Protein AF-A0A3Q4GFG4-F1 (afdb_monomer_lite)

pLDDT: mean 86.08, std 16.19, range [32.5, 98.44]

Structure (mmCIF, N/CA/C/O backbone):
data_AF-A0A3Q4GFG4-F1
#
_entry.id   AF-A0A3Q4GFG4-F1
#
loop_
_atom_site.group_PDB
_atom_site.id
_atom_site.type_symbol
_atom_site.label_atom_id
_atom_site.label_alt_id
_atom_site.label_comp_id
_atom_site.label_asym_id
_atom_site.label_entity_id
_atom_site.label_seq_id
_atom_site.pdbx_PDB_ins_code
_atom_site.Cartn_x
_atom_site.Cartn_y
_atom_site.Cartn_z
_atom_site.occupancy
_atom_site.B_iso_or_equiv
_atom_site.auth_seq_id
_atom_site.auth_comp_id
_atom_site.auth_asym_id
_atom_site.auth_atom_id
_atom_site.pdbx_PDB_model_num
ATOM 1 N N . MET A 1 1 ? -51.249 -12.706 41.006 1.00 32.50 1 MET A N 1
ATOM 2 C CA . MET A 1 1 ? -50.385 -11.524 40.833 1.00 32.50 1 MET A CA 1
ATOM 3 C C . MET A 1 1 ? -49.059 -12.035 40.327 1.00 32.50 1 MET A C 1
ATOM 5 O O . MET A 1 1 ? -48.314 -12.648 41.076 1.00 32.50 1 MET A O 1
ATOM 9 N N . THR A 1 2 ? -48.867 -11.923 39.021 1.00 35.94 2 THR A N 1
ATOM 10 C CA . THR A 1 2 ? -47.599 -12.144 38.329 1.00 35.94 2 THR A CA 1
ATOM 11 C C . THR A 1 2 ? -46.557 -11.237 38.981 1.00 35.94 2 THR A C 1
ATOM 13 O O . THR A 1 2 ? -46.805 -10.043 39.141 1.00 35.94 2 THR A O 1
ATOM 16 N N . ALA A 1 3 ? -45.455 -11.813 39.455 1.00 32.62 3 ALA A N 1
ATOM 17 C CA . ALA A 1 3 ? -44.373 -11.054 40.061 1.00 32.62 3 ALA A CA 1
ATOM 18 C C . ALA A 1 3 ? -43.789 -10.105 39.005 1.00 32.62 3 ALA A C 1
ATOM 20 O O . ALA A 1 3 ? -43.284 -10.555 37.979 1.00 32.62 3 ALA A O 1
ATOM 21 N N . ASN A 1 4 ? -43.909 -8.796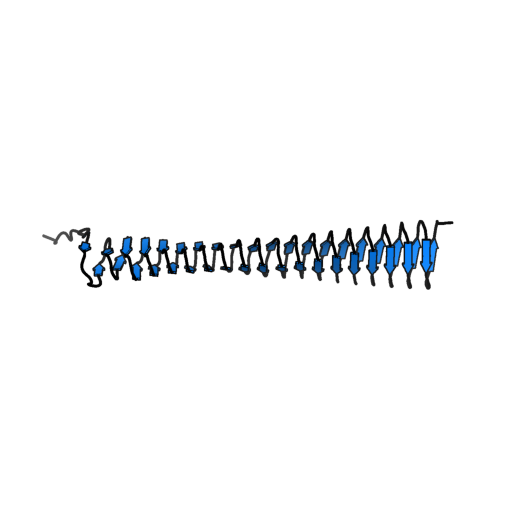 39.239 1.00 33.75 4 ASN A N 1
ATOM 22 C CA . ASN A 1 4 ? -43.194 -7.782 38.475 1.00 33.75 4 ASN A CA 1
ATOM 23 C C . ASN A 1 4 ? -41.702 -7.951 38.767 1.00 33.75 4 ASN A C 1
ATOM 25 O O . ASN A 1 4 ? -41.251 -7.679 39.880 1.00 33.75 4 ASN A O 1
ATOM 29 N N . LEU A 1 5 ? -40.958 -8.429 37.776 1.00 34.00 5 LEU A N 1
ATOM 30 C CA . LEU A 1 5 ? -39.505 -8.486 37.801 1.00 34.00 5 LEU A CA 1
ATOM 31 C C . LEU A 1 5 ? -38.986 -7.054 37.588 1.00 34.00 5 LEU A C 1
ATOM 33 O O . LEU A 1 5 ? -38.864 -6.590 36.458 1.00 34.00 5 LEU A O 1
ATOM 37 N N . TYR A 1 6 ? -38.766 -6.314 38.676 1.00 33.16 6 TYR A N 1
ATOM 38 C CA . TYR A 1 6 ? -38.090 -5.018 38.619 1.00 33.16 6 TYR A CA 1
ATOM 39 C C . TYR A 1 6 ? -36.603 -5.267 38.340 1.00 33.16 6 TYR A C 1
ATOM 41 O O . TYR A 1 6 ? -35.857 -5.682 39.227 1.00 33.16 6 TYR A O 1
ATOM 49 N N . PHE A 1 7 ? -36.181 -5.036 37.095 1.00 37.81 7 PHE A N 1
ATOM 50 C CA . PHE A 1 7 ? -34.769 -4.922 36.729 1.00 37.81 7 PHE A CA 1
ATOM 51 C C . PHE A 1 7 ? -34.170 -3.780 37.561 1.00 37.81 7 PHE A C 1
ATOM 53 O O . PHE A 1 7 ? -34.529 -2.615 37.388 1.00 37.81 7 PHE A O 1
ATOM 60 N N . THR A 1 8 ? -33.344 -4.122 38.546 1.00 39.38 8 THR A N 1
ATOM 61 C CA . THR A 1 8 ? -32.718 -3.142 39.437 1.00 39.38 8 THR A CA 1
ATOM 62 C C . THR A 1 8 ? -31.348 -2.820 38.848 1.00 39.38 8 THR A C 1
ATOM 64 O O . THR A 1 8 ? -30.499 -3.702 38.799 1.00 39.38 8 THR A O 1
ATOM 67 N N . MET A 1 9 ? -31.144 -1.586 38.374 1.00 44.16 9 MET A N 1
ATOM 68 C CA . MET A 1 9 ? -29.815 -1.037 38.064 1.00 44.16 9 MET A CA 1
ATOM 69 C C . MET A 1 9 ? -29.021 -0.968 39.376 1.00 44.16 9 MET A C 1
ATOM 71 O O . MET A 1 9 ? -29.249 -0.071 40.189 1.00 44.16 9 MET A O 1
ATOM 75 N N . LEU A 1 10 ? -28.156 -1.947 39.635 1.00 46.72 10 LEU A N 1
ATOM 76 C CA . LEU A 1 10 ? -27.347 -2.004 40.848 1.00 46.72 10 LEU A CA 1
ATOM 77 C C . LEU A 1 10 ? -25.965 -1.411 40.549 1.00 46.72 10 LEU A C 1
ATOM 79 O O . LEU A 1 10 ? -25.083 -2.108 40.064 1.00 46.72 10 LEU A O 1
ATOM 83 N N . LYS A 1 11 ? -25.792 -0.115 40.838 1.00 50.97 11 LYS A N 1
ATOM 84 C CA . LYS A 1 11 ? -24.477 0.543 40.872 1.00 50.97 11 LYS A CA 1
ATOM 85 C C . LYS A 1 11 ? -23.693 0.001 42.062 1.00 50.97 11 LYS A C 1
ATOM 87 O O . LYS A 1 11 ? -24.045 0.301 43.205 1.00 50.97 11 LYS A O 1
ATOM 92 N N . ILE A 1 12 ? -22.666 -0.808 41.811 1.00 51.78 12 ILE A N 1
ATOM 93 C CA . ILE A 1 12 ? -21.787 -1.339 42.858 1.00 51.78 12 ILE A CA 1
ATOM 94 C C . ILE A 1 12 ? -20.457 -0.600 42.780 1.00 51.78 12 ILE A C 1
ATOM 96 O O . ILE A 1 12 ? -19.694 -0.773 41.841 1.00 51.78 12 ILE A O 1
ATOM 100 N N . THR A 1 13 ? -20.200 0.240 43.782 1.00 50.12 13 THR A N 1
ATOM 101 C CA . THR A 1 13 ? -18.923 0.931 43.995 1.00 50.12 13 THR A CA 1
ATOM 102 C C . THR A 1 13 ? -18.233 0.301 45.201 1.00 50.12 13 THR A C 1
ATOM 104 O O . THR A 1 13 ? -18.837 0.278 46.280 1.00 50.12 13 THR A O 1
ATOM 107 N N . CYS A 1 14 ? -16.992 -0.176 45.086 1.00 46.25 14 CYS A N 1
ATOM 108 C CA . CYS A 1 14 ? -16.244 -0.647 46.258 1.00 46.25 14 CYS A CA 1
ATOM 109 C C . CYS A 1 14 ? -14.784 -0.178 46.277 1.00 46.25 14 CYS A C 1
ATOM 111 O O . CYS A 1 14 ? -14.155 -0.016 45.239 1.00 46.25 14 CYS A O 1
ATOM 113 N N . GLY A 1 15 ? -14.264 0.027 47.492 1.00 41.34 15 GLY A N 1
ATOM 114 C CA . GLY A 1 15 ? -12.870 0.369 47.790 1.00 41.34 15 GLY A CA 1
ATOM 115 C C . GLY A 1 15 ? -12.140 -0.740 48.559 1.00 41.34 15 GLY A C 1
ATOM 116 O O . GLY A 1 15 ? -11.484 -0.433 49.553 1.00 41.34 15 GLY A O 1
ATOM 117 N N . HIS A 1 16 ? -12.316 -2.013 48.175 1.00 43.34 16 HIS A N 1
ATOM 118 C CA . HIS A 1 16 ? -11.633 -3.199 48.732 1.00 43.3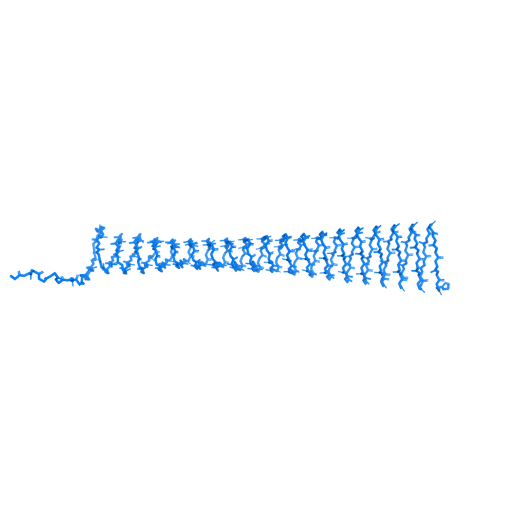4 16 HIS A CA 1
ATOM 119 C C . HIS A 1 16 ? -11.394 -4.272 47.636 1.00 43.34 16 HIS A C 1
ATOM 121 O O . HIS A 1 16 ? -12.119 -4.267 46.646 1.00 43.34 16 HIS A O 1
ATOM 127 N N . PRO A 1 17 ? -10.397 -5.173 47.793 1.00 46.75 17 PRO A N 1
ATOM 128 C CA . PRO A 1 17 ? -9.794 -5.968 46.711 1.00 46.75 17 PRO A CA 1
ATOM 129 C C . PRO A 1 17 ? -10.525 -7.294 46.408 1.00 46.75 17 PRO A C 1
ATOM 131 O O . PRO A 1 17 ? -9.915 -8.358 46.458 1.00 46.75 17 PRO A O 1
ATOM 134 N N . GLU A 1 18 ? -11.825 -7.260 46.126 1.00 49.19 18 GLU A N 1
ATOM 135 C CA . GLU A 1 18 ? -12.596 -8.460 45.754 1.00 49.19 18 GLU A CA 1
ATOM 136 C C . GLU A 1 18 ? -13.105 -8.306 44.314 1.00 49.19 18 GLU A C 1
ATOM 138 O O . GLU A 1 18 ? -13.690 -7.276 43.977 1.00 49.19 18 GLU A O 1
ATOM 143 N N . SER A 1 19 ? -12.882 -9.316 43.468 1.00 54.59 19 SER A N 1
ATOM 144 C CA . SER A 1 19 ? -13.342 -9.332 42.076 1.00 54.59 19 SER A CA 1
ATOM 145 C C . SER A 1 19 ? -14.873 -9.256 41.994 1.00 54.59 19 SER A C 1
ATOM 147 O O . SER A 1 19 ? -15.593 -9.875 42.784 1.00 54.59 19 SER A O 1
ATOM 149 N N . PHE A 1 20 ? -15.392 -8.462 41.051 1.00 58.66 20 PHE A N 1
ATOM 150 C CA . PHE A 1 20 ? -16.829 -8.198 40.926 1.00 58.66 20 PHE A CA 1
ATOM 151 C C . PHE A 1 20 ? -17.416 -8.746 39.618 1.00 58.66 20 PHE A C 1
ATOM 153 O O . PHE A 1 20 ? -16.870 -8.517 38.543 1.00 58.66 20 PHE A O 1
ATOM 160 N N . VAL A 1 21 ? -18.570 -9.422 39.713 1.00 55.91 21 VAL A N 1
ATOM 161 C CA . VAL A 1 21 ? -19.339 -9.955 38.574 1.00 55.91 21 VAL A CA 1
ATOM 162 C C . VAL A 1 21 ? -20.787 -9.466 38.671 1.00 55.91 21 VAL A C 1
ATOM 164 O O . VAL A 1 21 ? -21.488 -9.797 39.631 1.00 55.91 21 VAL A O 1
ATOM 167 N N . GLY A 1 22 ? -21.261 -8.703 37.680 1.00 56.41 22 GLY A N 1
ATOM 168 C CA . GLY A 1 22 ? -22.619 -8.146 37.675 1.00 56.41 22 GLY A CA 1
ATOM 169 C C . GLY A 1 22 ? -23.220 -7.944 36.281 1.00 56.41 22 GLY A C 1
ATOM 170 O O . GLY A 1 22 ? -22.516 -7.858 35.283 1.00 56.41 22 GLY A O 1
ATOM 171 N N . SER A 1 23 ? -24.553 -7.861 36.203 1.00 46.47 23 SER A N 1
ATOM 172 C CA . SER A 1 23 ? -25.301 -7.655 34.949 1.00 46.47 23 SER A CA 1
ATOM 173 C C . SER A 1 23 ? -25.661 -6.178 34.667 1.00 46.47 23 SER A C 1
ATOM 175 O O . SER A 1 23 ? -26.619 -5.905 33.944 1.00 46.47 23 SER A O 1
ATOM 177 N N . CYS A 1 24 ? -24.950 -5.230 35.288 1.00 57.25 24 CYS A N 1
ATOM 178 C CA . CYS A 1 24 ? -25.049 -3.771 35.107 1.00 57.25 24 CYS A CA 1
ATOM 179 C C . CYS A 1 24 ? -23.757 -3.082 35.602 1.00 57.25 24 CYS A C 1
ATOM 181 O O . CYS A 1 24 ? -22.932 -3.776 36.196 1.00 57.25 24 CYS A O 1
ATOM 183 N N . GLU A 1 25 ? -23.615 -1.761 35.366 1.00 56.00 25 GLU A N 1
ATOM 184 C CA . GLU A 1 25 ? -22.420 -0.923 35.634 1.00 56.00 25 GLU A CA 1
ATOM 185 C C . GLU A 1 25 ? -21.498 -1.471 36.744 1.00 56.00 25 GLU A C 1
ATOM 187 O O . GLU A 1 25 ? -21.839 -1.433 37.933 1.00 56.00 25 GLU A O 1
ATOM 192 N N . ALA A 1 26 ? -20.328 -1.979 36.351 1.00 62.62 26 ALA A N 1
ATOM 193 C CA . ALA A 1 26 ? -19.305 -2.498 37.254 1.00 62.62 26 ALA A CA 1
ATOM 194 C C . ALA A 1 26 ? -18.210 -1.441 37.448 1.00 62.62 26 ALA A C 1
ATOM 196 O O . ALA A 1 26 ? -17.567 -1.071 36.476 1.00 62.62 26 ALA A O 1
ATOM 197 N N . VAL A 1 27 ? -17.988 -0.946 38.673 1.00 62.88 27 VAL A N 1
ATOM 198 C CA . VAL A 1 27 ? -16.934 0.046 38.966 1.00 62.88 27 VAL A CA 1
ATOM 199 C C . VAL A 1 27 ? -16.098 -0.416 40.158 1.00 62.88 27 VAL A C 1
ATOM 201 O O . VAL A 1 27 ? -16.608 -0.511 41.278 1.00 62.88 27 VAL A O 1
ATOM 204 N N . GLY A 1 28 ? -14.805 -0.671 39.949 1.00 63.91 28 GLY A N 1
ATOM 205 C CA . GLY A 1 28 ? -13.922 -1.185 41.001 1.00 63.91 28 GLY A CA 1
ATOM 206 C C . GLY A 1 28 ? -12.466 -0.747 40.871 1.00 63.91 28 GLY A C 1
ATOM 207 O O . GLY A 1 28 ? -12.004 -0.357 39.808 1.00 63.91 28 GLY A O 1
ATOM 208 N N . SER A 1 29 ? -11.713 -0.820 41.971 1.00 59.41 29 SER A N 1
ATOM 209 C CA . SER A 1 29 ? -10.252 -0.626 41.967 1.00 59.41 29 SER A CA 1
ATOM 210 C C . SER A 1 29 ? -9.474 -1.923 41.660 1.00 59.41 29 SER A C 1
ATOM 212 O O . SER A 1 29 ? -8.285 -2.025 41.959 1.00 59.41 29 SER A O 1
ATOM 214 N N . CYS A 1 30 ? -10.173 -2.947 41.178 1.00 60.12 30 CYS A N 1
ATOM 215 C CA . CYS A 1 30 ? -9.726 -4.322 40.957 1.00 60.12 30 CYS A CA 1
ATOM 216 C C . CYS A 1 30 ? -10.480 -4.906 39.751 1.00 60.12 30 CYS A C 1
ATOM 218 O O . CYS A 1 30 ? -11.200 -4.171 39.073 1.00 60.12 30 CYS A O 1
ATOM 220 N N . GLU A 1 31 ? -10.343 -6.216 39.526 1.00 68.19 31 GLU A N 1
ATOM 221 C CA . GLU A 1 31 ? -11.011 -6.944 38.446 1.00 68.19 31 GLU A CA 1
ATOM 222 C C . GLU A 1 31 ? -12.515 -6.651 38.393 1.00 68.19 31 GLU A C 1
ATOM 224 O O . GLU A 1 31 ? -13.240 -6.829 39.385 1.00 68.19 31 GLU A O 1
ATOM 229 N N . ALA A 1 32 ? -12.981 -6.210 37.227 1.00 71.06 32 ALA A N 1
ATOM 230 C CA . ALA A 1 32 ? -14.375 -5.859 36.993 1.00 71.06 32 ALA A CA 1
ATOM 231 C C . ALA A 1 32 ? -14.936 -6.633 35.796 1.00 71.06 32 ALA A C 1
ATOM 233 O O . ALA A 1 32 ? -14.417 -6.535 34.689 1.00 71.06 32 ALA A O 1
ATOM 234 N N . VAL A 1 33 ? -16.026 -7.378 36.013 1.00 77.50 33 VAL A N 1
ATOM 235 C CA . VAL A 1 33 ? -16.745 -8.114 34.964 1.00 77.50 33 VAL A CA 1
ATOM 236 C C . VAL A 1 33 ? -18.195 -7.638 34.888 1.00 77.50 33 VAL A C 1
ATOM 238 O O . VAL A 1 33 ? -18.939 -7.734 35.872 1.00 77.50 33 VAL A O 1
ATOM 241 N N . GLY A 1 34 ? -18.617 -7.144 33.721 1.00 72.75 34 GLY A N 1
ATOM 242 C CA . GLY A 1 34 ? -19.920 -6.491 33.562 1.00 72.75 34 GLY A CA 1
ATOM 243 C C . GLY A 1 34 ? -20.598 -6.679 32.203 1.00 72.75 34 GLY A C 1
ATOM 244 O O . GLY A 1 34 ? -19.958 -6.843 31.168 1.00 72.75 34 GLY A O 1
ATOM 245 N N . SER A 1 35 ? -21.931 -6.605 32.180 1.00 69.81 35 SER A N 1
ATOM 246 C CA . SER A 1 35 ? -22.693 -6.354 30.946 1.00 69.81 35 SER A CA 1
ATOM 247 C C . SER A 1 35 ? -23.203 -4.914 30.928 1.00 69.81 35 SER A C 1
ATOM 249 O O . SER A 1 35 ? -23.848 -4.492 31.890 1.00 69.81 35 SER A O 1
ATOM 251 N N . GLY A 1 36 ? -22.956 -4.181 29.841 1.00 78.94 36 GLY A N 1
ATOM 252 C CA . GLY A 1 36 ? -23.171 -2.732 29.776 1.00 78.94 36 GLY A CA 1
ATOM 253 C C . GLY A 1 36 ? -21.847 -1.994 29.941 1.00 78.94 36 GLY A C 1
ATOM 254 O O . GLY A 1 36 ? -20.961 -2.200 29.122 1.00 78.94 36 GLY A O 1
ATOM 255 N N . GLU A 1 37 ? -21.715 -1.180 30.988 1.00 79.44 37 GLU A N 1
ATOM 256 C CA . GLU A 1 37 ? -20.477 -0.449 31.290 1.00 79.44 37 GLU A CA 1
ATOM 257 C C . GLU A 1 37 ? -19.639 -1.185 32.353 1.00 79.44 37 GLU A C 1
ATOM 259 O O . GLU A 1 37 ? -20.172 -1.661 33.363 1.00 79.44 37 GLU A O 1
ATOM 264 N N . ALA A 1 38 ? -18.328 -1.274 32.148 1.00 80.94 38 ALA A N 1
ATOM 265 C CA . ALA A 1 38 ? -17.373 -1.820 33.106 1.00 80.94 38 ALA A CA 1
ATOM 266 C C . ALA A 1 38 ? -16.157 -0.892 33.215 1.00 80.94 38 ALA A C 1
ATOM 268 O O . ALA A 1 38 ? -15.529 -0.576 32.213 1.00 80.94 38 ALA A O 1
ATOM 269 N N . LEU A 1 39 ? -15.828 -0.453 34.428 1.00 82.12 39 LEU A N 1
ATOM 270 C CA . LEU A 1 39 ? -14.733 0.463 34.736 1.00 82.12 39 LEU A CA 1
ATOM 271 C C . LEU A 1 39 ? -13.845 -0.159 35.820 1.00 82.12 39 LEU A C 1
ATOM 273 O O . LEU A 1 39 ? -14.330 -0.515 36.901 1.00 82.12 39 LEU A O 1
AT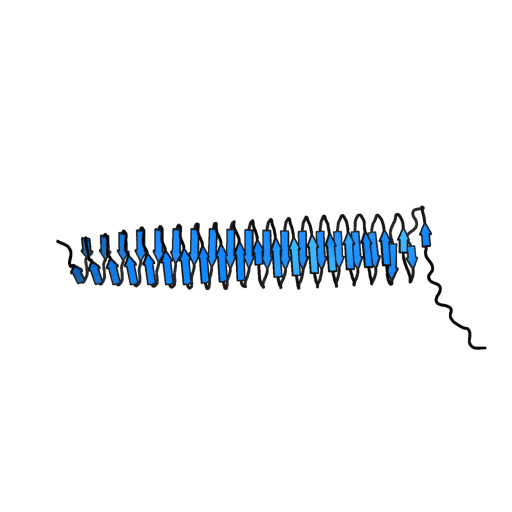OM 277 N N . GLY A 1 40 ? -12.541 -0.243 35.575 1.00 80.38 40 GLY A N 1
ATOM 278 C CA . GLY A 1 40 ? -11.602 -0.806 36.540 1.00 80.38 40 GLY A CA 1
ATOM 279 C C . GLY A 1 40 ? -10.173 -0.300 36.393 1.00 80.38 40 GLY A C 1
ATOM 280 O O . GLY A 1 40 ? -9.762 0.187 35.344 1.00 80.38 40 GLY A O 1
ATOM 281 N N . SER A 1 41 ? -9.404 -0.385 37.479 1.00 76.50 41 SER A N 1
ATOM 282 C CA . SER A 1 41 ? -7.991 0.029 37.495 1.00 76.50 41 SER A CA 1
ATOM 283 C C . SER A 1 41 ? -6.993 -1.111 37.278 1.00 76.50 41 SER A C 1
ATOM 285 O O . SER A 1 41 ? -5.794 -0.853 37.226 1.00 76.50 41 SER A O 1
ATOM 287 N N . SER A 1 42 ? -7.471 -2.352 37.194 1.00 82.00 42 SER A N 1
ATOM 288 C CA . SER A 1 42 ? -6.690 -3.532 36.806 1.00 82.00 42 SER A CA 1
ATOM 289 C C . SER A 1 42 ? -7.305 -4.124 35.530 1.00 82.00 42 SER A C 1
ATOM 291 O O . SER A 1 42 ? -7.566 -3.370 34.595 1.00 82.00 42 SER A O 1
ATOM 293 N N . GLU A 1 43 ? -7.591 -5.427 35.508 1.00 85.75 43 GLU A N 1
ATOM 294 C CA . GLU A 1 43 ? -8.292 -6.099 34.413 1.00 85.75 43 GLU A CA 1
ATOM 295 C C . GLU A 1 43 ? -9.797 -5.790 34.403 1.00 85.75 43 GLU A C 1
ATOM 297 O O . GLU A 1 43 ? -10.469 -5.794 35.442 1.00 85.75 43 GLU A O 1
ATOM 302 N N . VAL A 1 44 ? -10.348 -5.540 33.219 1.00 85.62 44 VAL A N 1
ATOM 303 C CA . VAL A 1 44 ? -11.770 -5.242 33.028 1.00 85.62 44 VAL A CA 1
ATOM 304 C C . VAL A 1 44 ? -12.302 -6.056 31.860 1.00 85.62 44 VAL A C 1
ATOM 306 O O . VAL A 1 44 ? -11.737 -6.020 30.775 1.00 85.62 44 VAL A O 1
ATOM 309 N N . VAL A 1 45 ? -13.407 -6.774 32.058 1.00 88.88 45 VAL A N 1
ATOM 310 C CA . VAL A 1 45 ? -14.049 -7.581 31.014 1.00 88.88 45 VAL A CA 1
ATOM 311 C C . VAL A 1 45 ? -15.518 -7.196 30.880 1.00 88.88 45 VAL A C 1
ATOM 313 O O . VAL A 1 45 ? -16.273 -7.227 31.855 1.00 88.88 45 VAL A O 1
ATOM 316 N N . GLY A 1 46 ? -15.975 -6.882 29.669 1.00 87.00 46 GLY A N 1
ATOM 317 C CA . GLY A 1 46 ? -17.381 -6.549 29.461 1.00 87.00 46 GLY A CA 1
ATOM 318 C C . GLY A 1 46 ? -17.904 -6.686 28.039 1.00 87.00 46 GLY A C 1
ATOM 319 O O . GLY A 1 46 ? -17.191 -7.041 27.114 1.00 87.00 46 GLY A O 1
ATOM 320 N N . SER A 1 47 ? -19.206 -6.460 27.864 1.00 81.00 47 SER A N 1
ATOM 321 C CA . SER A 1 47 ? -19.889 -6.628 26.563 1.00 81.00 47 SER A CA 1
ATOM 322 C C . SER A 1 47 ? -20.430 -5.332 25.948 1.00 81.00 47 SER A C 1
ATOM 324 O O . SER A 1 47 ? -20.973 -5.365 24.845 1.00 81.00 47 SER A O 1
ATOM 326 N N . GLY A 1 48 ? -20.281 -4.202 26.643 1.00 86.25 48 GLY A N 1
ATOM 327 C CA . GLY A 1 48 ? -20.612 -2.867 26.142 1.00 86.25 48 GLY A CA 1
ATOM 328 C C . GLY A 1 48 ? -19.385 -1.964 26.179 1.00 86.25 48 GLY A C 1
ATOM 329 O O . GLY A 1 48 ? -18.416 -2.245 25.481 1.00 86.25 48 GLY A O 1
ATOM 330 N N . GLU A 1 49 ? -19.433 -0.905 26.982 1.00 89.56 49 GLU A N 1
ATOM 331 C CA . GLU A 1 49 ? -18.297 -0.003 27.187 1.00 89.56 49 GLU A CA 1
ATOM 332 C C . GLU A 1 49 ? -17.397 -0.534 28.305 1.00 89.56 49 GLU A C 1
ATOM 334 O O . GLU A 1 49 ? -17.859 -0.837 29.406 1.00 89.56 49 GLU A O 1
ATOM 339 N N . VAL A 1 50 ? -16.108 -0.670 28.026 1.00 90.75 50 VAL A N 1
ATOM 340 C CA . VAL A 1 50 ? -15.115 -1.222 28.947 1.00 90.75 50 VAL A CA 1
ATOM 341 C C . VAL A 1 50 ? -13.976 -0.222 29.068 1.00 90.75 50 VAL A C 1
ATOM 343 O O . VAL A 1 50 ? -13.363 0.124 28.066 1.00 90.75 50 VAL A O 1
ATOM 346 N N . VAL A 1 51 ? -13.683 0.247 30.280 1.00 91.19 51 VAL A N 1
ATOM 347 C CA . VAL A 1 51 ? -12.572 1.168 30.547 1.00 91.19 51 VAL A CA 1
ATOM 348 C C . VAL A 1 51 ? -11.651 0.583 31.611 1.00 91.19 51 VAL A C 1
ATOM 350 O O . VAL A 1 51 ? -12.045 0.439 32.770 1.00 91.19 51 VAL A O 1
ATOM 353 N N . GLY A 1 52 ? -10.420 0.269 31.216 1.00 89.25 52 GLY A N 1
ATOM 354 C CA . GLY A 1 52 ? -9.354 -0.248 32.071 1.00 89.25 52 GLY A CA 1
ATOM 355 C C . GLY A 1 52 ? -8.211 0.749 32.252 1.00 89.25 52 GLY A C 1
ATOM 356 O O . GLY A 1 52 ? -8.002 1.646 31.441 1.00 89.25 52 GLY A O 1
ATOM 357 N N . SER A 1 53 ? -7.444 0.606 33.334 1.00 86.88 53 SER A N 1
ATOM 358 C CA . SER A 1 53 ? -6.149 1.301 33.469 1.00 86.88 53 SER A CA 1
ATOM 359 C C . SER A 1 53 ? -4.958 0.414 33.107 1.00 86.88 53 SER A C 1
ATOM 361 O O . SER A 1 53 ? -3.910 0.955 32.772 1.00 86.88 53 SER A O 1
ATOM 363 N N . SER A 1 54 ? -5.099 -0.916 33.179 1.00 90.06 54 SER A N 1
ATOM 364 C CA . SER A 1 54 ? -4.073 -1.860 32.723 1.00 90.06 54 SER A CA 1
ATOM 365 C C . SER A 1 54 ? -4.565 -2.688 31.545 1.00 90.06 54 SER A C 1
ATOM 367 O O . SER A 1 54 ? -4.029 -2.543 30.460 1.00 90.06 54 SER A O 1
ATOM 369 N N . GLU A 1 55 ? -5.611 -3.491 31.723 1.00 92.44 55 GLU A N 1
ATOM 370 C CA . GLU A 1 55 ? -6.112 -4.395 30.684 1.00 92.44 55 GLU A CA 1
ATOM 371 C C . GLU A 1 55 ? -7.629 -4.268 30.588 1.00 92.44 55 GLU A C 1
ATOM 373 O O . GLU A 1 55 ? -8.336 -4.279 31.600 1.00 92.44 55 GLU A O 1
ATOM 378 N N . ALA A 1 56 ? -8.138 -4.137 29.370 1.00 92.94 56 ALA A N 1
ATOM 379 C CA . ALA A 1 56 ? -9.562 -4.067 29.099 1.00 92.94 56 ALA A CA 1
ATOM 380 C C . ALA A 1 56 ? -9.911 -4.994 27.936 1.00 92.94 56 ALA A C 1
ATOM 382 O O . ALA A 1 56 ? -9.278 -4.949 26.887 1.00 92.94 56 ALA A O 1
ATOM 383 N N . VAL A 1 57 ? -10.944 -5.815 28.109 1.00 94.69 57 VAL A N 1
ATOM 384 C CA . VAL A 1 57 ? -11.443 -6.741 27.091 1.00 94.69 57 VAL A CA 1
ATOM 385 C C . VAL A 1 57 ? -12.942 -6.555 26.929 1.00 94.69 57 VAL A C 1
ATOM 387 O O . VAL A 1 57 ? -13.695 -6.597 27.905 1.00 94.69 57 VAL A O 1
ATOM 390 N N . GLY A 1 58 ? -13.418 -6.424 25.697 1.00 92.88 58 GLY A N 1
ATOM 391 C CA . GLY A 1 58 ? -14.850 -6.416 25.470 1.00 92.88 58 GLY A CA 1
ATOM 392 C C . GLY A 1 58 ? -15.320 -6.500 24.034 1.00 92.88 58 GLY A C 1
ATOM 393 O O . GLY A 1 58 ? -14.545 -6.567 23.089 1.00 92.88 58 GLY A O 1
ATOM 394 N N . SER A 1 59 ? -16.642 -6.554 23.879 1.00 89.56 59 SER A N 1
ATOM 395 C CA . SER A 1 59 ? -17.269 -6.681 22.559 1.00 89.56 59 SER A CA 1
ATOM 396 C C . SER A 1 59 ? -17.806 -5.375 21.970 1.00 89.56 59 SER A C 1
ATOM 398 O O . SER A 1 59 ? -18.210 -5.361 20.810 1.00 89.56 59 SER A O 1
ATOM 400 N N . GLY A 1 60 ? -17.866 -4.307 22.769 1.00 91.12 60 GLY A N 1
ATOM 401 C CA . GLY A 1 60 ? -18.305 -2.980 22.342 1.00 91.12 60 GLY A CA 1
ATOM 402 C C . GLY A 1 60 ? -17.122 -2.034 22.163 1.00 91.12 60 GLY A C 1
ATOM 403 O O . GLY A 1 60 ? -16.253 -2.290 21.335 1.00 91.12 60 GLY A O 1
ATOM 404 N N . VAL A 1 61 ? -17.113 -0.955 22.945 1.00 94.06 61 VAL A N 1
ATOM 405 C CA . VAL A 1 61 ? -16.025 0.030 22.982 1.00 94.06 61 VAL A CA 1
ATOM 406 C C . VAL A 1 61 ? -15.111 -0.312 24.147 1.00 94.06 61 VAL A C 1
ATOM 408 O O . VAL A 1 61 ? -15.575 -0.448 25.279 1.00 94.06 61 VAL A O 1
ATOM 411 N N . VAL A 1 62 ? -13.821 -0.453 23.881 1.00 95.81 62 VAL A N 1
ATOM 412 C CA . VAL A 1 62 ? -12.815 -0.829 24.870 1.00 95.81 62 VAL A CA 1
ATOM 413 C C . VAL A 1 62 ? -11.750 0.252 24.913 1.00 95.81 62 VAL A C 1
ATOM 415 O O . VAL A 1 62 ? -11.148 0.563 23.896 1.00 95.81 62 VAL A O 1
ATOM 418 N N . VAL A 1 63 ? -11.518 0.830 26.086 1.00 95.44 63 VAL A N 1
ATOM 419 C CA . VAL A 1 63 ? -10.520 1.875 26.306 1.00 95.44 63 VAL A CA 1
ATOM 420 C C . VAL A 1 63 ? -9.593 1.435 27.429 1.00 95.44 63 VAL A C 1
ATOM 422 O O . VAL A 1 63 ? -10.056 1.097 28.516 1.00 95.44 63 VAL A O 1
ATOM 425 N N . SER A 1 64 ? -8.285 1.457 27.205 1.00 94.12 64 SER A N 1
ATOM 426 C CA . SER A 1 64 ? -7.295 1.115 28.224 1.00 94.12 64 SER A CA 1
ATOM 427 C C . SER A 1 64 ? -6.076 2.022 28.166 1.00 94.12 64 SER A C 1
ATOM 429 O O . SER A 1 64 ? -5.632 2.427 27.097 1.00 94.12 64 SER A O 1
ATOM 431 N N . SER A 1 65 ? -5.495 2.322 29.329 1.00 92.12 65 SER A N 1
ATOM 432 C CA . SER A 1 65 ? -4.160 2.938 29.389 1.00 92.12 65 SER A CA 1
ATOM 433 C C . SER A 1 65 ? -3.014 1.926 29.222 1.00 92.12 65 SER A C 1
ATOM 435 O O . SER A 1 65 ? -1.861 2.324 29.070 1.00 92.12 65 SER A O 1
ATOM 437 N N . GLY A 1 66 ? -3.300 0.626 29.255 1.00 93.69 66 GLY A N 1
ATOM 438 C CA . GLY A 1 66 ? -2.347 -0.413 28.868 1.00 93.69 66 GLY A CA 1
ATOM 439 C C . GLY A 1 66 ? -2.829 -1.087 27.594 1.00 93.69 66 GLY A C 1
ATOM 440 O O . GLY A 1 66 ? -2.702 -0.509 26.516 1.00 93.69 66 GLY A O 1
ATOM 441 N N . GLU A 1 67 ? -3.420 -2.266 27.753 1.00 95.69 67 GLU A N 1
ATOM 442 C CA . GLU A 1 67 ? -3.897 -3.126 26.674 1.00 95.69 67 GLU A CA 1
ATOM 443 C C . GLU A 1 67 ? -5.421 -3.050 26.530 1.00 95.69 67 GLU A C 1
ATOM 445 O O . GLU A 1 67 ? -6.158 -3.142 27.520 1.00 95.69 67 GLU A O 1
ATOM 450 N N . ALA A 1 68 ? -5.900 -2.881 25.299 1.00 96.19 68 ALA A N 1
ATOM 451 C CA . ALA A 1 68 ? -7.316 -2.870 24.950 1.00 96.19 68 ALA A CA 1
ATOM 452 C C . ALA A 1 68 ? -7.615 -3.938 23.892 1.00 96.19 68 ALA A C 1
ATOM 454 O O . ALA A 1 68 ? -7.080 -3.888 22.793 1.00 96.19 68 ALA A O 1
ATOM 455 N N . VAL A 1 69 ? -8.515 -4.877 24.189 1.00 96.69 69 VAL A N 1
ATOM 456 C CA . VAL A 1 69 ? -8.954 -5.918 23.248 1.00 96.69 69 VAL A CA 1
ATOM 457 C C . VAL A 1 69 ? -10.450 -5.778 22.985 1.00 96.69 69 VAL A C 1
ATOM 459 O O . VAL A 1 69 ? -11.262 -6.049 23.870 1.00 96.69 69 VAL A O 1
ATOM 462 N N . GLY A 1 70 ? -10.830 -5.369 21.775 1.00 93.69 70 GLY A N 1
ATOM 463 C CA . GLY A 1 70 ? -12.205 -5.009 21.421 1.00 93.69 70 GLY A CA 1
ATOM 464 C C . GLY A 1 70 ? -12.699 -5.644 20.123 1.00 93.69 70 GLY A C 1
ATOM 465 O O . GLY A 1 70 ? -12.105 -5.445 19.075 1.00 93.69 70 GLY A O 1
ATOM 466 N N . SER A 1 71 ? -13.839 -6.346 20.119 1.00 90.81 71 SER A N 1
ATOM 467 C CA . SER A 1 71 ? -14.436 -6.771 18.831 1.00 90.81 71 SER A CA 1
ATOM 468 C C . SER A 1 71 ? -15.135 -5.634 18.073 1.00 90.81 71 SER A C 1
ATOM 470 O O . SER A 1 71 ? -15.455 -5.803 16.9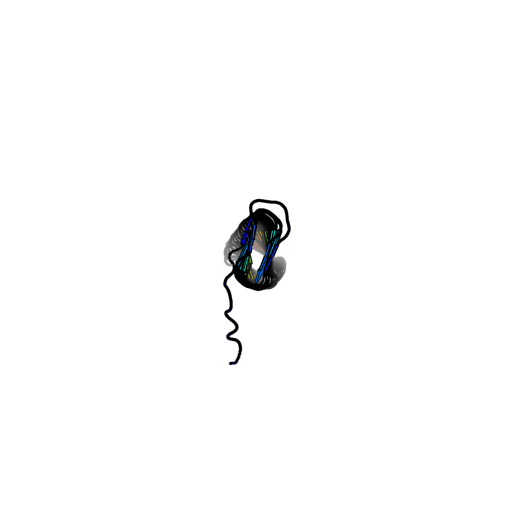02 1.00 90.81 71 SER A O 1
ATOM 472 N N . GLY A 1 72 ? -15.428 -4.519 18.750 1.00 92.69 72 GLY A N 1
ATOM 473 C CA . GLY A 1 72 ? -15.956 -3.293 18.156 1.00 92.69 72 GLY A CA 1
ATOM 474 C C . GLY A 1 72 ? -14.845 -2.264 17.985 1.00 92.69 72 GLY A C 1
ATOM 475 O O . GLY A 1 72 ? -14.087 -2.335 17.025 1.00 92.69 72 GLY A O 1
ATOM 476 N N . GLU A 1 73 ? -14.746 -1.332 18.930 1.00 96.00 73 GLU A N 1
ATOM 477 C CA . GLU A 1 73 ? -13.686 -0.319 18.966 1.00 96.00 73 GLU A CA 1
ATOM 478 C C . GLU A 1 73 ? -12.697 -0.636 20.096 1.00 96.00 73 GLU A C 1
ATOM 480 O O . GLU A 1 73 ? -13.121 -0.961 21.209 1.00 96.00 73 GLU A O 1
ATOM 485 N N . ALA A 1 74 ? -11.395 -0.535 19.828 1.00 96.62 74 ALA A N 1
ATOM 486 C CA . ALA A 1 74 ? -10.332 -0.727 20.812 1.00 96.62 74 ALA A CA 1
ATOM 487 C C . ALA A 1 74 ? -9.392 0.484 20.825 1.00 96.62 74 ALA A C 1
ATOM 489 O O . ALA A 1 74 ? -8.828 0.846 19.799 1.00 96.62 74 ALA A O 1
ATOM 490 N N . VAL A 1 75 ? -9.218 1.106 21.990 1.00 96.75 75 VAL A N 1
ATOM 491 C CA . VAL A 1 75 ? -8.347 2.268 22.194 1.00 96.75 75 VAL A CA 1
ATOM 492 C C . VAL A 1 75 ? -7.365 1.962 23.319 1.00 96.75 75 VAL A C 1
ATOM 494 O O . VAL A 1 75 ? -7.772 1.831 24.473 1.00 96.75 75 VAL A O 1
ATOM 497 N N . GLY A 1 76 ? -6.081 1.857 22.994 1.00 94.50 76 GLY A N 1
ATOM 498 C CA . GLY A 1 76 ? -4.994 1.576 23.934 1.00 94.50 76 GLY A CA 1
ATOM 499 C C . GLY A 1 76 ? -3.968 2.707 23.957 1.00 94.50 76 GLY A C 1
ATOM 500 O O . GLY A 1 76 ? -3.809 3.421 22.974 1.00 94.50 76 GLY A O 1
ATOM 501 N N . SER A 1 77 ? -3.236 2.892 25.059 1.00 93.38 77 SER A N 1
ATOM 502 C CA . SER A 1 77 ? -1.967 3.643 24.988 1.00 93.38 77 SER A CA 1
ATOM 503 C C . SER A 1 77 ? -0.725 2.755 24.925 1.00 93.38 77 SER A C 1
ATOM 505 O O . SER A 1 77 ? 0.340 3.237 24.542 1.00 93.38 77 SER A O 1
ATOM 507 N N . GLY A 1 78 ? -0.846 1.477 25.289 1.00 94.81 78 GLY A N 1
ATOM 508 C CA . GLY A 1 78 ? 0.172 0.462 25.032 1.00 94.81 78 GLY A CA 1
ATOM 509 C C . GLY A 1 78 ? -0.172 -0.310 23.767 1.00 94.81 78 GLY A C 1
ATOM 510 O O . GLY A 1 78 ? 0.297 0.028 22.687 1.00 94.81 78 GLY A O 1
ATOM 511 N N . GLU A 1 79 ? -1.035 -1.309 23.914 1.00 96.94 79 GLU A N 1
ATOM 512 C CA . GLU A 1 79 ? -1.458 -2.186 22.822 1.00 96.94 79 GLU A CA 1
ATOM 513 C C . GLU A 1 79 ? -2.974 -2.085 22.628 1.00 96.94 79 GLU A C 1
ATOM 515 O O . GLU A 1 79 ? -3.743 -2.017 23.594 1.00 96.94 79 GLU A O 1
ATOM 520 N N . ALA A 1 80 ? -3.426 -2.080 21.379 1.00 96.94 80 ALA A N 1
ATOM 521 C CA . ALA A 1 80 ? -4.836 -2.176 21.045 1.00 96.94 80 ALA A CA 1
ATOM 522 C C . ALA A 1 80 ? -5.040 -3.251 19.980 1.00 96.94 80 ALA A C 1
ATOM 524 O O . ALA A 1 80 ? -4.383 -3.243 18.944 1.00 96.94 80 ALA A O 1
ATOM 525 N N . VAL A 1 81 ? -5.970 -4.171 20.226 1.00 97.50 81 VAL A N 1
ATOM 526 C CA . VAL A 1 81 ? -6.314 -5.256 19.307 1.00 97.50 81 VAL A CA 1
ATOM 527 C C . VAL A 1 81 ? -7.813 -5.256 19.078 1.00 97.50 81 VAL A C 1
ATOM 529 O O . VAL A 1 81 ? -8.591 -5.271 20.035 1.00 97.50 81 VAL A O 1
ATOM 532 N N . GLY A 1 82 ? -8.250 -5.307 17.825 1.00 95.69 82 GLY A N 1
ATOM 533 C CA . GLY A 1 82 ? -9.672 -5.396 17.550 1.00 95.69 82 GLY A CA 1
ATOM 534 C C . GLY A 1 82 ? -10.065 -5.846 16.159 1.00 95.69 82 GLY A C 1
ATOM 535 O O . GLY A 1 82 ? -9.237 -6.067 15.289 1.00 95.69 82 GLY A O 1
ATOM 536 N N . SER A 1 83 ? -11.364 -6.057 15.967 1.00 93.38 83 SER A N 1
ATOM 537 C CA . SER A 1 83 ? -11.908 -6.390 14.643 1.00 93.38 83 SER A CA 1
ATOM 538 C C . SER A 1 83 ? -12.442 -5.164 13.911 1.00 93.38 83 SER A C 1
ATOM 540 O O . SER A 1 83 ? -12.339 -5.132 12.694 1.00 93.38 83 SER A O 1
ATOM 542 N N . GLY A 1 84 ? -12.974 -4.172 14.635 1.00 94.44 84 GLY A N 1
ATOM 543 C CA . GLY A 1 84 ? -13.396 -2.897 14.059 1.00 94.44 84 GLY A CA 1
ATOM 544 C C . GLY A 1 84 ? -12.274 -1.861 14.078 1.00 94.44 84 GLY A C 1
ATOM 545 O O . GLY A 1 84 ? -11.168 -2.133 13.612 1.00 94.44 84 GLY A O 1
ATOM 546 N N . LYS A 1 85 ? -12.566 -0.676 14.626 1.00 97.31 85 LYS A N 1
ATOM 547 C CA . LYS A 1 85 ? -11.612 0.438 14.716 1.00 97.31 85 LYS A CA 1
ATOM 548 C C . LYS A 1 85 ? -10.631 0.218 15.861 1.00 97.31 85 LYS A C 1
ATOM 550 O O . LYS A 1 85 ? -11.049 -0.040 16.993 1.00 97.31 85 LYS A O 1
ATOM 555 N N . VAL A 1 86 ? -9.347 0.375 15.583 1.00 98.00 86 VAL A N 1
ATOM 556 C CA . VAL A 1 86 ? -8.271 0.187 16.556 1.00 98.00 86 VAL A CA 1
ATOM 557 C C . VAL A 1 86 ? -7.403 1.432 16.584 1.00 98.00 86 VAL A C 1
ATOM 559 O O . VAL A 1 86 ? -6.925 1.873 15.548 1.00 98.00 86 VAL A O 1
ATOM 562 N N . VAL A 1 87 ? -7.202 1.997 17.772 1.00 97.56 87 VAL A N 1
ATOM 563 C CA . VAL A 1 87 ? -6.355 3.174 17.981 1.00 97.56 87 VAL A CA 1
ATOM 564 C C . VAL A 1 87 ? -5.352 2.871 19.085 1.00 97.56 87 VAL A C 1
ATOM 566 O O . VAL A 1 87 ? -5.756 2.511 20.193 1.00 97.56 87 VAL A O 1
ATOM 569 N N . SER A 1 88 ? -4.059 3.040 18.819 1.00 96.69 88 SER A N 1
ATOM 570 C CA . SER A 1 88 ? -3.019 2.869 19.836 1.00 96.69 88 SER A CA 1
ATOM 571 C C . SER A 1 88 ? -1.898 3.889 19.739 1.00 96.69 88 SER A C 1
ATOM 573 O O . SER A 1 88 ? -1.480 4.267 18.649 1.00 96.69 88 SER A O 1
ATOM 575 N N . SER A 1 89 ? -1.339 4.296 20.883 1.00 95.38 89 SER A N 1
ATOM 576 C CA . SER A 1 89 ? -0.060 5.020 20.866 1.00 95.38 89 SER A CA 1
ATOM 577 C C . SER A 1 89 ? 1.179 4.115 20.821 1.00 95.38 89 SER A C 1
ATOM 579 O O . SER A 1 89 ? 2.272 4.601 20.536 1.00 95.38 89 SER A O 1
ATOM 581 N N . GLY A 1 90 ? 1.036 2.824 21.116 1.00 96.19 90 GLY A N 1
ATOM 582 C CA . GLY A 1 90 ? 2.097 1.835 20.926 1.00 96.19 90 GLY A CA 1
ATOM 583 C C . GLY A 1 90 ? 1.794 0.989 19.700 1.00 96.19 90 GLY A C 1
ATOM 584 O O . GLY A 1 90 ? 1.985 1.454 18.580 1.00 96.19 90 GLY A O 1
ATOM 585 N N . GLU A 1 91 ? 1.293 -0.221 19.928 1.00 97.69 91 GLU A N 1
ATOM 586 C CA . GLU A 1 91 ? 0.969 -1.192 18.880 1.00 97.69 91 GLU A CA 1
ATOM 587 C C . GLU A 1 91 ? -0.545 -1.257 18.652 1.00 97.69 91 GLU A C 1
ATOM 589 O O . GLU A 1 91 ? -1.327 -1.317 19.608 1.00 97.69 91 GLU A O 1
ATOM 594 N N . ALA A 1 92 ? -0.971 -1.234 17.393 1.00 97.44 92 ALA A N 1
ATOM 595 C CA . ALA A 1 92 ? -2.364 -1.331 16.979 1.00 97.44 92 ALA A CA 1
ATOM 596 C C . ALA A 1 92 ? -2.535 -2.493 15.991 1.00 97.44 92 ALA A C 1
ATOM 598 O O . ALA A 1 92 ? -1.889 -2.525 14.949 1.00 97.44 92 ALA A O 1
ATOM 599 N N . VAL A 1 93 ? -3.424 -3.439 16.293 1.00 97.88 93 VAL A N 1
ATOM 600 C CA . VAL A 1 93 ? -3.722 -4.584 15.420 1.00 97.88 93 VAL A CA 1
ATOM 601 C C . VAL A 1 93 ? -5.217 -4.658 15.149 1.00 97.88 93 VAL A C 1
ATOM 603 O O . VAL A 1 93 ? -6.002 -4.895 16.068 1.00 97.88 93 VAL A O 1
ATOM 606 N N . GLY A 1 94 ? -5.624 -4.496 13.891 1.00 96.75 94 GLY A N 1
ATOM 607 C CA . GLY A 1 94 ? -7.035 -4.456 13.503 1.00 96.75 94 GLY A CA 1
ATOM 608 C C . GLY A 1 94 ? -7.377 -5.211 12.226 1.00 96.75 94 GLY A C 1
ATOM 609 O O . GLY A 1 94 ? -6.514 -5.758 11.548 1.00 96.75 94 GLY A O 1
ATOM 610 N N . SER A 1 95 ? -8.666 -5.280 11.895 1.00 94.12 95 SER A N 1
ATOM 611 C CA . SER A 1 95 ? -9.124 -5.842 10.613 1.00 94.12 95 SER A CA 1
ATOM 612 C C . SER A 1 95 ? -9.774 -4.801 9.701 1.00 94.12 95 SER A C 1
ATOM 614 O O . SER A 1 95 ? -9.603 -4.910 8.489 1.00 94.12 95 SER A O 1
ATOM 616 N N . ASP A 1 96 ? -10.454 -3.798 10.265 1.00 95.81 96 ASP A N 1
ATOM 617 C CA . ASP A 1 96 ? -11.142 -2.752 9.500 1.00 95.81 96 ASP A CA 1
ATOM 618 C C . ASP A 1 96 ? -10.312 -1.456 9.388 1.00 95.81 96 ASP A C 1
ATOM 620 O O . ASP A 1 96 ? -9.784 -1.170 8.321 1.00 95.81 96 ASP A O 1
ATOM 624 N N . GLU A 1 97 ? -10.176 -0.688 10.476 1.00 97.12 97 GLU A N 1
ATOM 625 C CA . GLU A 1 97 ? -9.420 0.578 10.509 1.00 97.12 97 GLU A CA 1
ATOM 626 C C . GLU A 1 97 ? -8.415 0.555 11.668 1.00 97.12 97 GLU A C 1
ATOM 628 O O . GLU A 1 97 ? -8.787 0.232 12.803 1.00 97.12 97 GLU A O 1
ATOM 633 N N . VAL A 1 98 ? -7.161 0.921 11.404 1.00 97.75 98 VAL A N 1
ATOM 634 C CA . VAL A 1 98 ? -6.064 0.898 12.382 1.00 97.75 98 VAL A CA 1
ATOM 635 C C . VAL A 1 98 ? -5.310 2.224 12.367 1.00 97.75 98 VAL A C 1
ATOM 637 O O . VAL A 1 98 ? -4.807 2.630 11.328 1.00 97.75 98 VAL A O 1
ATOM 640 N N . ASP A 1 99 ? -5.202 2.874 13.524 1.00 97.81 99 ASP A N 1
ATOM 641 C CA . ASP A 1 99 ? -4.416 4.095 13.744 1.00 97.81 99 ASP A CA 1
ATOM 642 C C . ASP A 1 99 ? -3.406 3.851 14.877 1.00 97.81 99 ASP A C 1
ATOM 644 O O . ASP A 1 99 ? -3.784 3.680 16.041 1.00 97.81 99 ASP A O 1
ATOM 648 N N . GLY A 1 100 ? -2.120 3.774 14.538 1.00 95.75 100 GLY A N 1
ATOM 649 C CA . GLY A 1 100 ? -1.033 3.502 15.479 1.00 95.75 100 GLY A CA 1
ATOM 650 C C . GLY A 1 100 ? 0.024 4.602 15.469 1.00 95.75 100 GLY A C 1
ATOM 651 O O . GLY A 1 100 ? 0.547 4.941 14.421 1.00 95.75 100 GLY A O 1
ATOM 652 N N . SER A 1 101 ? 0.443 5.151 16.614 1.00 95.19 101 SER A N 1
ATOM 653 C CA . SER A 1 101 ? 1.626 6.038 16.581 1.00 95.19 101 SER A CA 1
ATOM 654 C C . SER A 1 101 ? 2.965 5.287 16.564 1.00 95.19 101 SER A C 1
ATOM 656 O O . SER A 1 101 ? 3.979 5.865 16.171 1.00 95.19 101 SER A O 1
ATOM 658 N N . GLY A 1 102 ? 2.986 4.028 17.009 1.00 96.44 102 GLY A N 1
ATOM 659 C CA . GLY A 1 102 ? 4.150 3.144 16.941 1.00 96.44 102 GLY A CA 1
ATOM 660 C C . GLY A 1 102 ? 4.047 2.191 15.756 1.00 96.44 102 GLY A C 1
ATOM 661 O O . GLY A 1 102 ? 4.404 2.556 14.641 1.00 96.44 102 GLY A O 1
ATOM 662 N N . GLU A 1 103 ? 3.550 0.984 16.007 1.00 97.88 103 GLU A N 1
ATOM 663 C CA . GLU A 1 103 ? 3.351 -0.050 14.987 1.00 97.88 103 GLU A CA 1
ATOM 664 C C . GLU A 1 103 ? 1.854 -0.233 14.719 1.00 97.88 103 GLU A C 1
ATOM 666 O O . GLU A 1 103 ? 1.048 -0.287 15.653 1.00 97.88 103 GLU A O 1
ATOM 671 N N . ALA A 1 104 ? 1.468 -0.337 13.450 1.00 97.88 104 ALA A N 1
ATOM 672 C CA . ALA A 1 104 ? 0.090 -0.570 13.039 1.00 97.88 104 ALA A CA 1
ATOM 673 C C . ALA A 1 104 ? 0.015 -1.742 12.055 1.00 97.88 104 ALA A C 1
ATOM 675 O O . ALA A 1 104 ? 0.698 -1.753 11.033 1.00 97.88 104 ALA A O 1
ATOM 676 N N . VAL A 1 105 ? -0.838 -2.725 12.343 1.00 98.19 105 VAL A N 1
ATOM 677 C CA . VAL A 1 105 ? -1.053 -3.901 11.493 1.00 98.19 105 VAL A CA 1
ATOM 678 C C . VAL A 1 105 ? -2.539 -4.073 11.214 1.00 98.19 105 VAL A C 1
ATOM 680 O O . VAL A 1 105 ? -3.330 -4.210 12.150 1.00 98.19 105 VAL A O 1
ATOM 683 N N . GLY A 1 106 ? -2.944 -4.134 9.945 1.00 97.25 106 GLY A N 1
ATOM 684 C CA . GLY A 1 106 ? -4.354 -4.340 9.619 1.00 97.25 106 GLY A CA 1
ATOM 685 C C . GLY A 1 106 ? -4.662 -4.822 8.211 1.00 97.25 106 GLY A C 1
ATOM 686 O O . GLY A 1 106 ? -3.824 -4.789 7.321 1.00 97.25 106 GLY A O 1
ATOM 687 N N . SER A 1 107 ? -5.880 -5.325 8.004 1.00 95.50 107 SER A N 1
ATOM 688 C CA . SER A 1 107 ? -6.308 -5.791 6.677 1.00 95.50 107 SER A CA 1
ATOM 689 C C . SER A 1 107 ? -7.063 -4.757 5.841 1.00 95.50 107 SER A C 1
ATOM 691 O O . SER A 1 107 ? -7.105 -4.911 4.622 1.00 95.50 107 SER A O 1
ATOM 693 N N . GLY A 1 108 ? -7.670 -3.753 6.476 1.00 96.06 108 GLY A N 1
ATOM 694 C CA . GLY A 1 108 ? -8.329 -2.630 5.810 1.00 96.06 108 GLY A CA 1
ATOM 695 C C . GLY A 1 108 ? -7.409 -1.415 5.741 1.00 96.06 108 GLY A C 1
ATOM 696 O O . GLY A 1 108 ? -6.298 -1.533 5.232 1.00 96.06 108 GLY A O 1
ATOM 697 N N . GLU A 1 109 ? -7.872 -0.278 6.257 1.00 98.19 109 GLU A N 1
ATOM 698 C CA . GLU A 1 109 ? -7.100 0.968 6.311 1.00 98.19 109 GLU A CA 1
ATOM 699 C C . GLU A 1 109 ? -6.127 0.941 7.498 1.00 98.19 109 GLU A C 1
ATOM 701 O O . GLU A 1 109 ? -6.525 0.677 8.639 1.00 98.19 109 GLU A O 1
ATOM 706 N N . VAL A 1 110 ? -4.852 1.229 7.241 1.00 98.38 110 VAL A N 1
ATOM 707 C CA . VAL A 1 110 ? -3.793 1.272 8.256 1.00 98.38 110 VAL A CA 1
ATOM 708 C C . VAL A 1 110 ? -3.060 2.601 8.170 1.00 98.38 110 VAL A C 1
ATOM 710 O O . VAL A 1 110 ? -2.482 2.936 7.143 1.00 98.38 110 VAL A O 1
ATOM 713 N N . VAL A 1 111 ? -3.041 3.345 9.270 1.00 98.12 111 VAL A N 1
ATOM 714 C CA . VAL A 1 111 ? -2.310 4.603 9.404 1.00 98.12 111 VAL A CA 1
ATOM 715 C C . VAL A 1 111 ? -1.321 4.473 10.552 1.00 98.12 111 VAL A C 1
ATOM 717 O O . VAL A 1 111 ? -1.701 4.087 11.660 1.00 98.12 111 VAL A O 1
ATOM 720 N N . SER A 1 112 ? -0.057 4.813 10.296 1.00 97.38 112 SER A N 1
ATOM 721 C CA . SER A 1 112 ? 0.971 4.860 11.330 1.00 97.38 112 SER A CA 1
ATOM 722 C C . SER A 1 112 ? 1.873 6.081 11.249 1.00 97.38 112 SER A C 1
ATOM 724 O O . SER A 1 112 ? 2.161 6.597 10.171 1.00 97.38 112 SER A O 1
ATOM 726 N N . SER A 1 113 ? 2.377 6.540 12.398 1.00 96.75 113 SER A N 1
ATOM 727 C CA . SER A 1 113 ? 3.548 7.429 12.389 1.00 96.75 113 SER A CA 1
ATOM 728 C C . SER A 1 113 ? 4.887 6.686 12.432 1.00 96.75 113 SER A C 1
ATOM 730 O O . SER A 1 113 ? 5.915 7.285 12.114 1.00 96.75 113 SER A O 1
ATOM 732 N N . GLY A 1 114 ? 4.889 5.416 12.839 1.00 97.31 114 GLY A N 1
ATOM 733 C CA . GLY A 1 114 ? 6.079 4.570 12.881 1.00 97.31 114 GLY A CA 1
ATOM 734 C C . GLY A 1 114 ? 6.070 3.561 11.743 1.00 97.31 114 GLY A C 1
ATOM 735 O O . GLY A 1 114 ? 6.381 3.917 10.614 1.00 97.31 114 GLY A O 1
ATOM 736 N N . GLU A 1 115 ? 5.735 2.314 12.044 1.00 98.19 115 GLU A N 1
ATOM 737 C CA . GLU A 1 115 ? 5.684 1.221 11.069 1.00 98.19 115 GLU A CA 1
ATOM 738 C C . GLU A 1 115 ? 4.225 0.870 10.765 1.00 98.19 115 GLU A C 1
ATOM 740 O O . GLU A 1 115 ? 3.385 0.845 11.673 1.00 98.19 115 GLU A O 1
ATOM 745 N N . ALA A 1 116 ? 3.908 0.617 9.495 1.00 98.06 116 ALA A N 1
ATOM 746 C CA . ALA A 1 116 ? 2.581 0.199 9.060 1.00 98.06 116 ALA A CA 1
ATOM 747 C C . ALA A 1 116 ? 2.660 -1.034 8.157 1.00 98.06 116 ALA A C 1
ATOM 749 O O . ALA A 1 116 ? 3.408 -1.056 7.181 1.00 98.06 116 ALA A O 1
ATOM 750 N N . VAL A 1 117 ? 1.846 -2.046 8.451 1.00 98.25 117 VAL A N 1
ATOM 751 C CA . VAL A 1 117 ? 1.713 -3.247 7.622 1.00 98.25 117 VAL A CA 1
ATOM 752 C C . VAL A 1 117 ? 0.245 -3.503 7.327 1.00 98.25 117 VAL A C 1
ATOM 754 O O . VAL A 1 117 ? -0.555 -3.661 8.253 1.00 98.25 117 VAL A O 1
ATOM 757 N N . GLY A 1 118 ? -0.126 -3.627 6.054 1.00 97.44 118 GLY A N 1
ATOM 758 C CA . GLY A 1 118 ? -1.505 -3.979 5.746 1.00 97.44 118 GLY A CA 1
ATOM 759 C C . GLY A 1 118 ? -1.812 -4.489 4.354 1.00 97.44 118 GLY A C 1
ATOM 760 O O . GLY A 1 118 ? -0.997 -4.436 3.445 1.00 97.44 118 GLY A O 1
ATOM 761 N N . SER A 1 119 ? -3.003 -5.066 4.195 1.00 96.00 119 SER A N 1
ATOM 762 C CA . SER A 1 119 ? -3.434 -5.592 2.892 1.00 96.00 119 SER A CA 1
ATOM 763 C C . SER A 1 119 ? -4.304 -4.638 2.077 1.00 96.00 119 SER A C 1
ATOM 765 O O . SER A 1 119 ? -4.473 -4.874 0.883 1.00 96.00 119 SER A O 1
ATOM 767 N N . GLY A 1 120 ? -4.889 -3.628 2.723 1.00 96.00 120 GLY A N 1
ATOM 768 C CA . GLY A 1 120 ? -5.663 -2.568 2.082 1.00 96.00 120 GLY A CA 1
ATOM 769 C C . GLY A 1 120 ? -4.806 -1.326 1.850 1.00 96.00 120 GLY A C 1
ATOM 770 O O . GLY A 1 120 ? -3.663 -1.447 1.417 1.00 96.00 120 GLY A O 1
ATOM 771 N N . GLU A 1 121 ? -5.370 -0.160 2.160 1.00 98.19 121 GLU A N 1
ATOM 772 C CA . GLU A 1 121 ? -4.674 1.128 2.113 1.00 98.19 121 GLU A CA 1
ATOM 773 C C . GLU A 1 121 ? -3.745 1.274 3.326 1.00 98.19 121 GLU A C 1
ATOM 775 O O . GLU A 1 121 ? -4.166 1.092 4.473 1.00 98.19 121 GLU A O 1
ATOM 780 N N . VAL A 1 122 ? -2.480 1.613 3.082 1.00 98.44 122 VAL A N 1
ATOM 781 C CA . VAL A 1 122 ? -1.459 1.774 4.123 1.00 98.44 122 VAL A CA 1
ATOM 782 C C . VAL A 1 122 ? -0.818 3.153 4.014 1.00 98.44 122 VAL A C 1
ATOM 784 O O . VAL A 1 122 ? -0.310 3.527 2.964 1.00 98.44 122 VAL A O 1
ATOM 787 N N . VAL A 1 123 ? -0.790 3.901 5.116 1.00 98.25 123 VAL A N 1
ATOM 788 C CA . VAL A 1 123 ? -0.136 5.211 5.207 1.00 98.25 123 VAL A CA 1
ATOM 789 C C . VAL A 1 123 ? 0.847 5.214 6.370 1.00 98.25 123 VAL A C 1
ATOM 791 O O . VAL A 1 123 ? 0.444 4.984 7.510 1.00 98.25 123 VAL A O 1
ATOM 794 N N . SER A 1 124 ? 2.122 5.519 6.114 1.00 97.56 124 SER A N 1
ATOM 795 C CA . SER A 1 124 ? 3.135 5.614 7.174 1.00 97.56 124 SER A CA 1
ATOM 796 C C . SER A 1 124 ? 4.110 6.769 7.000 1.00 97.56 124 SER A C 1
ATOM 798 O O . SER A 1 124 ? 4.618 7.003 5.908 1.00 97.56 124 SER A O 1
ATOM 800 N N . SER A 1 125 ? 4.466 7.460 8.087 1.00 96.31 125 SER A N 1
ATOM 801 C CA . SER A 1 125 ? 5.623 8.370 8.042 1.00 96.31 125 SER A CA 1
ATOM 802 C C . SER A 1 125 ? 6.978 7.679 8.240 1.00 96.31 125 SER A C 1
ATOM 804 O O . SER A 1 125 ? 8.009 8.288 7.946 1.00 96.31 125 SER A O 1
ATOM 806 N N . GLY A 1 126 ? 7.000 6.445 8.746 1.00 96.19 126 GLY A N 1
ATOM 807 C CA . GLY A 1 126 ? 8.207 5.624 8.822 1.00 96.19 126 GLY A CA 1
ATOM 808 C C . GLY A 1 126 ? 8.210 4.577 7.717 1.00 96.19 126 GLY A C 1
ATOM 809 O O . GLY A 1 126 ? 8.193 4.933 6.540 1.00 96.19 126 GLY A O 1
ATOM 810 N N . GLU A 1 127 ? 8.238 3.306 8.107 1.00 97.81 127 GLU A N 1
ATOM 811 C CA . GLU A 1 127 ? 8.204 2.171 7.182 1.00 97.81 127 GLU A CA 1
ATOM 812 C C . GLU A 1 127 ? 6.753 1.790 6.862 1.00 97.81 127 GLU A C 1
ATOM 814 O O . GLU A 1 127 ? 5.880 1.821 7.740 1.00 97.81 127 GLU A O 1
ATOM 819 N N . ALA A 1 128 ? 6.487 1.436 5.608 1.00 97.62 128 ALA A N 1
ATOM 820 C CA . ALA A 1 128 ? 5.188 0.956 5.158 1.00 97.62 128 ALA A CA 1
ATOM 821 C C . ALA A 1 128 ? 5.335 -0.264 4.251 1.00 97.62 128 ALA A C 1
ATOM 823 O O . ALA A 1 128 ? 6.073 -0.243 3.269 1.00 97.62 128 ALA A O 1
ATOM 824 N N . VAL A 1 129 ? 4.578 -1.315 4.550 1.00 98.12 129 VAL A N 1
ATOM 825 C CA . VAL A 1 129 ? 4.510 -2.517 3.720 1.00 98.12 129 VAL A CA 1
ATOM 826 C C . VAL A 1 129 ? 3.056 -2.853 3.457 1.00 98.12 129 VAL A C 1
ATOM 828 O O . VAL A 1 129 ? 2.281 -3.061 4.394 1.00 98.12 129 VAL A O 1
ATOM 831 N N . GLY A 1 130 ? 2.686 -2.983 2.187 1.00 97.00 130 GLY A N 1
ATOM 832 C CA . GLY A 1 130 ? 1.344 -3.411 1.848 1.00 97.00 130 GLY A CA 1
ATOM 833 C C . GLY A 1 130 ? 1.211 -4.231 0.583 1.00 97.00 130 GLY A C 1
ATOM 834 O O . GLY A 1 130 ? 2.126 -4.348 -0.227 1.00 97.00 130 GLY A O 1
ATOM 835 N N . SER A 1 131 ? 0.056 -4.880 0.457 1.00 95.69 131 SER A N 1
ATOM 836 C CA . SER A 1 131 ? -0.331 -5.507 -0.807 1.00 95.69 131 SER A CA 1
ATOM 837 C C . SER A 1 131 ? -1.190 -4.605 -1.682 1.00 95.69 131 SER A C 1
ATOM 839 O O . SER A 1 131 ? -1.198 -4.855 -2.874 1.00 95.69 131 SER A O 1
ATOM 841 N N . GLY A 1 132 ? -1.909 -3.636 -1.099 1.00 95.38 132 GLY A N 1
ATOM 842 C CA . GLY A 1 132 ? -2.769 -2.683 -1.808 1.00 95.38 132 GLY A CA 1
ATOM 843 C C . GLY A 1 132 ? -2.076 -1.342 -2.055 1.00 95.38 132 GLY A C 1
ATOM 844 O O . GLY A 1 132 ? -0.881 -1.302 -2.314 1.00 95.38 132 GLY A O 1
ATOM 845 N N . GLU A 1 133 ? -2.805 -0.235 -1.957 1.00 97.75 133 GLU A N 1
ATOM 846 C CA . GLU A 1 133 ? -2.236 1.111 -2.108 1.00 97.75 133 GLU A CA 1
ATOM 847 C C . GLU A 1 133 ? -1.398 1.486 -0.873 1.00 97.75 133 GLU A C 1
ATOM 849 O O . GLU A 1 133 ? -1.860 1.363 0.267 1.00 97.75 133 GLU A O 1
ATOM 854 N N . VAL A 1 134 ? -0.160 1.942 -1.081 1.00 98.12 134 VAL A N 1
ATOM 855 C CA . VAL A 1 134 ? 0.759 2.300 0.009 1.00 98.12 134 VAL A CA 1
ATOM 856 C C . VAL A 1 134 ? 1.332 3.698 -0.198 1.00 98.12 134 VAL A C 1
ATOM 858 O O . VAL A 1 134 ? 1.900 3.996 -1.242 1.00 98.12 134 VAL A O 1
ATOM 861 N N . VAL A 1 135 ? 1.245 4.543 0.829 1.00 98.19 135 VAL A N 1
ATOM 862 C CA . VAL A 1 135 ? 1.839 5.885 0.843 1.00 98.19 135 VAL A CA 1
ATOM 863 C C . VAL A 1 135 ? 2.798 6.019 2.021 1.00 98.19 135 VAL A C 1
ATOM 865 O O . VAL A 1 135 ? 2.414 5.767 3.168 1.00 98.19 135 VAL A O 1
ATOM 868 N N . GLY A 1 136 ? 4.029 6.476 1.787 1.00 96.81 136 GLY A N 1
ATOM 869 C CA . GLY A 1 136 ? 4.937 6.717 2.906 1.00 96.81 136 GLY A CA 1
ATOM 870 C C . GLY A 1 136 ? 6.142 7.611 2.659 1.00 96.81 136 GLY A C 1
ATOM 871 O O . GLY A 1 136 ? 6.400 8.068 1.555 1.00 96.81 136 GLY A O 1
ATOM 872 N N . SER A 1 137 ? 6.880 7.921 3.726 1.00 92.75 137 SER A N 1
ATOM 873 C CA . SER A 1 137 ? 8.061 8.795 3.626 1.00 92.75 137 SER A CA 1
ATOM 874 C C . SER A 1 137 ? 9.407 8.140 3.929 1.00 92.75 137 SER A C 1
ATOM 876 O O . SER A 1 137 ? 10.433 8.745 3.614 1.00 92.75 137 SER A O 1
ATOM 878 N N . GLY A 1 138 ? 9.415 6.955 4.545 1.00 94.38 138 GLY A N 1
ATOM 879 C CA . GLY A 1 138 ? 10.613 6.150 4.787 1.00 94.38 138 GLY A CA 1
ATOM 880 C C . GLY A 1 138 ? 10.801 5.082 3.713 1.00 94.38 138 GLY A C 1
ATOM 881 O O . GLY A 1 138 ? 10.820 5.405 2.529 1.00 94.38 138 GLY A O 1
ATOM 882 N N . GLU A 1 139 ? 10.949 3.828 4.142 1.00 97.62 139 GLU A N 1
ATOM 883 C CA . GLU A 1 139 ? 10.959 2.661 3.256 1.00 97.62 139 GLU A CA 1
ATOM 884 C C . GLU A 1 139 ? 9.519 2.218 2.975 1.00 97.62 139 GLU A C 1
ATOM 886 O O . GLU A 1 139 ? 8.732 2.006 3.903 1.00 97.62 139 GLU A O 1
ATOM 891 N N . VAL A 1 140 ? 9.158 2.103 1.699 1.00 97.50 140 VAL A N 1
ATOM 892 C CA . VAL A 1 140 ? 7.784 1.857 1.261 1.00 97.50 140 VAL A CA 1
ATOM 893 C C . VAL A 1 140 ? 7.766 0.707 0.263 1.00 97.50 140 VAL A C 1
ATOM 895 O O . VAL A 1 140 ? 8.450 0.749 -0.756 1.00 97.50 140 VAL A O 1
ATOM 898 N N . VAL A 1 141 ? 6.981 -0.331 0.544 1.00 97.75 141 VAL A N 1
ATOM 899 C CA . VAL A 1 141 ? 6.886 -1.525 -0.304 1.00 97.75 141 VAL A CA 1
ATOM 900 C C . VAL A 1 141 ? 5.430 -1.827 -0.627 1.00 97.75 141 VAL A C 1
ATOM 902 O O . VAL A 1 141 ? 4.631 -2.027 0.292 1.00 97.75 141 VAL A O 1
ATOM 905 N N . SER A 1 142 ? 5.105 -1.939 -1.917 1.00 97.19 142 SER A N 1
ATOM 906 C CA . SER A 1 142 ? 3.794 -2.395 -2.381 1.00 97.19 142 SER A CA 1
ATOM 907 C C . SER A 1 142 ? 3.855 -3.431 -3.502 1.00 97.19 142 SER A C 1
ATOM 909 O O . SER A 1 142 ? 4.756 -3.450 -4.340 1.00 97.19 142 SER A O 1
ATOM 911 N N . SER A 1 143 ? 2.850 -4.307 -3.531 1.00 95.25 143 SER A N 1
ATOM 912 C CA . SER A 1 143 ? 2.593 -5.183 -4.681 1.00 95.25 143 SER A CA 1
ATOM 913 C C . SER A 1 143 ? 1.699 -4.543 -5.749 1.00 95.25 143 SER A C 1
ATOM 915 O O . SER A 1 143 ? 1.773 -4.980 -6.895 1.00 95.25 143 SER A O 1
ATOM 917 N N . ASP A 1 144 ? 0.890 -3.543 -5.390 1.00 95.88 144 ASP A N 1
ATOM 918 C CA . ASP A 1 144 ? -0.075 -2.898 -6.289 1.00 95.88 144 ASP A CA 1
ATOM 919 C C . ASP A 1 144 ? 0.396 -1.475 -6.639 1.00 95.88 144 ASP A C 1
ATOM 921 O O . ASP A 1 144 ? 1.127 -1.309 -7.611 1.00 95.88 144 ASP A O 1
ATOM 925 N N . GLU A 1 145 ? 0.031 -0.466 -5.844 1.00 96.38 145 GLU A N 1
ATOM 926 C CA . GLU A 1 145 ? 0.404 0.940 -6.064 1.00 96.38 145 GLU A CA 1
ATOM 927 C C . GLU A 1 145 ? 1.215 1.470 -4.872 1.00 96.38 145 GLU A C 1
ATOM 929 O O . GLU A 1 145 ? 0.878 1.193 -3.711 1.00 96.38 145 GLU A O 1
ATOM 934 N N . VAL A 1 146 ? 2.283 2.225 -5.143 1.00 96.94 146 VAL A N 1
ATOM 935 C CA . VAL A 1 146 ? 3.110 2.874 -4.118 1.00 96.94 146 VAL A CA 1
ATOM 936 C C . VAL A 1 146 ? 3.453 4.322 -4.463 1.00 96.94 146 VAL A C 1
ATOM 938 O O . VAL A 1 146 ? 3.882 4.613 -5.574 1.00 96.94 146 VAL A O 1
ATOM 941 N N . ASP A 1 147 ? 3.315 5.216 -3.482 1.00 97.56 147 ASP A N 1
ATOM 942 C CA . ASP A 1 147 ? 3.830 6.593 -3.502 1.00 97.56 147 ASP A CA 1
ATOM 943 C C . ASP A 1 147 ? 4.755 6.795 -2.295 1.00 97.56 147 ASP A C 1
ATOM 945 O O . ASP A 1 147 ? 4.315 6.706 -1.140 1.00 97.56 147 ASP A O 1
ATOM 949 N N . GLY A 1 148 ? 6.044 7.053 -2.532 1.00 96.12 148 GLY A N 1
ATOM 950 C CA . GLY A 1 148 ? 6.965 7.288 -1.430 1.00 96.12 148 GLY A CA 1
ATOM 951 C C . GLY A 1 148 ? 8.089 8.287 -1.657 1.00 96.12 148 GLY A C 1
ATOM 952 O O . GLY A 1 148 ? 8.640 8.451 -2.737 1.00 96.12 148 GLY A O 1
ATOM 953 N N . SER A 1 149 ? 8.474 8.986 -0.587 1.00 93.12 149 SER A N 1
ATOM 954 C CA . SER A 1 149 ? 9.522 10.013 -0.686 1.00 93.12 149 SER A CA 1
ATOM 955 C C . SER A 1 149 ? 10.945 9.520 -0.400 1.00 93.12 149 SER A C 1
ATOM 957 O O . SER A 1 149 ? 11.892 10.271 -0.641 1.00 93.12 149 SER A O 1
ATOM 959 N N . GLY A 1 150 ? 11.087 8.325 0.176 1.00 94.25 150 GLY A N 1
ATOM 960 C CA . GLY A 1 150 ? 12.361 7.696 0.528 1.00 94.25 150 GLY A CA 1
ATOM 961 C C . GLY A 1 150 ? 12.707 6.562 -0.432 1.00 94.25 150 GLY A C 1
ATOM 962 O O . GLY A 1 150 ? 12.778 6.786 -1.635 1.00 94.25 150 GLY A O 1
ATOM 963 N N . GLU A 1 151 ? 12.897 5.369 0.125 1.00 97.06 151 GLU A N 1
ATOM 964 C CA . GLU A 1 151 ? 13.120 4.128 -0.622 1.00 97.06 151 GLU A CA 1
ATOM 965 C C . GLU A 1 151 ? 11.767 3.532 -1.001 1.00 97.06 151 GLU A C 1
ATOM 967 O O . GLU A 1 151 ? 10.914 3.327 -0.132 1.00 97.06 151 GLU A O 1
ATOM 972 N N . THR A 1 152 ? 11.555 3.246 -2.279 1.00 97.00 152 THR A N 1
ATOM 973 C CA . THR A 1 152 ? 10.266 2.771 -2.790 1.00 97.00 152 THR A CA 1
ATOM 974 C C . THR A 1 152 ? 10.440 1.513 -3.623 1.00 97.00 152 THR A C 1
ATOM 976 O O . THR A 1 152 ? 11.282 1.461 -4.511 1.00 97.00 152 THR A O 1
ATOM 979 N N . VAL A 1 153 ? 9.645 0.485 -3.326 1.00 97.31 153 VAL A N 1
ATOM 980 C CA . VAL A 1 153 ? 9.638 -0.781 -4.067 1.00 97.31 153 VAL A CA 1
ATOM 981 C C . VAL A 1 153 ? 8.210 -1.120 -4.480 1.00 97.31 153 VAL A C 1
ATOM 983 O O . VAL A 1 153 ? 7.349 -1.312 -3.617 1.00 97.31 153 VAL A O 1
ATOM 986 N N . GLY A 1 154 ? 7.949 -1.221 -5.784 1.00 95.69 154 GLY A N 1
ATOM 987 C CA . GLY A 1 154 ? 6.602 -1.433 -6.324 1.00 95.69 154 GLY A CA 1
ATOM 988 C C . GLY A 1 154 ? 6.537 -2.495 -7.417 1.00 95.69 154 GLY A C 1
ATOM 989 O O . GLY A 1 154 ? 7.304 -2.483 -8.372 1.00 95.69 154 GLY A O 1
ATOM 990 N N . SER A 1 155 ? 5.599 -3.440 -7.318 1.00 93.81 155 SER A N 1
ATOM 991 C CA . SER A 1 155 ? 5.403 -4.417 -8.406 1.00 93.81 155 SER A CA 1
ATOM 992 C C . SER A 1 155 ? 4.440 -3.948 -9.506 1.00 93.81 155 SER A C 1
ATOM 994 O O . SER A 1 155 ? 4.595 -4.387 -10.648 1.00 93.81 155 SER A O 1
ATOM 996 N N . GLY A 1 156 ? 3.464 -3.095 -9.175 1.00 94.31 156 GLY A N 1
ATOM 997 C CA . GLY A 1 156 ? 2.545 -2.459 -10.121 1.00 94.31 156 GLY A CA 1
ATOM 998 C C . GLY A 1 156 ? 3.006 -1.049 -10.484 1.00 94.31 156 GLY A C 1
ATOM 999 O O . GLY A 1 156 ? 3.944 -0.913 -11.262 1.00 94.31 156 GLY A O 1
ATOM 1000 N N . GLU A 1 157 ? 2.361 -0.023 -9.933 1.00 96.38 157 GLU A N 1
ATOM 1001 C CA . GLU A 1 157 ? 2.742 1.383 -10.135 1.00 96.38 157 GLU A CA 1
ATOM 1002 C C . GLU A 1 157 ? 3.599 1.872 -8.960 1.00 96.38 157 GLU A C 1
ATOM 1004 O O . GLU A 1 157 ? 3.232 1.687 -7.797 1.00 96.38 157 GLU A O 1
ATOM 1009 N N . ALA A 1 158 ? 4.744 2.489 -9.254 1.00 96.25 158 ALA A N 1
ATOM 1010 C CA . ALA A 1 158 ? 5.661 3.026 -8.258 1.00 96.25 158 ALA A CA 1
ATOM 1011 C C . ALA A 1 158 ? 6.003 4.485 -8.547 1.00 96.25 158 ALA A C 1
ATOM 1013 O O . ALA A 1 158 ? 6.592 4.802 -9.574 1.00 96.25 158 ALA A O 1
ATOM 1014 N N . VAL A 1 159 ? 5.676 5.371 -7.613 1.00 96.88 159 VAL A N 1
ATOM 1015 C CA . VAL A 1 159 ? 6.034 6.787 -7.669 1.00 96.88 159 VAL A CA 1
ATOM 1016 C C . VAL A 1 159 ? 6.970 7.101 -6.515 1.00 96.88 159 VAL A C 1
ATOM 1018 O O . VAL A 1 159 ? 6.659 6.790 -5.361 1.00 96.88 159 VAL A O 1
ATOM 1021 N N . GLY A 1 160 ? 8.099 7.753 -6.792 1.00 95.56 160 GLY A N 1
ATOM 1022 C CA . GLY A 1 160 ? 8.972 8.163 -5.705 1.00 95.56 160 GLY A CA 1
ATOM 1023 C C . GLY A 1 160 ? 9.958 9.286 -5.972 1.00 95.56 160 GLY A C 1
ATOM 1024 O O . GLY A 1 160 ? 10.306 9.624 -7.100 1.00 95.56 160 GLY A O 1
ATOM 1025 N N . SER A 1 161 ? 10.409 9.920 -4.888 1.00 93.12 161 SER A N 1
ATOM 1026 C CA . SER A 1 161 ? 11.385 11.016 -4.978 1.00 93.12 161 SER A CA 1
ATOM 1027 C C . SER A 1 161 ? 12.819 10.642 -4.603 1.00 93.12 161 SER A C 1
ATOM 1029 O O . SER A 1 161 ? 13.725 11.429 -4.887 1.00 93.12 161 SER A O 1
ATOM 1031 N N . GLY A 1 162 ? 13.013 9.498 -3.942 1.00 93.75 162 GLY A N 1
ATOM 1032 C CA . GLY A 1 162 ? 14.316 8.946 -3.567 1.00 93.75 162 GLY A CA 1
ATOM 1033 C C . GLY A 1 162 ? 14.757 7.839 -4.524 1.00 93.75 162 GLY A C 1
ATOM 1034 O O . GLY A 1 162 ? 14.793 8.070 -5.732 1.00 93.75 162 GLY A O 1
ATOM 1035 N N . GLU A 1 163 ? 15.102 6.674 -3.978 1.00 96.56 163 GLU A N 1
ATOM 1036 C CA . GLU A 1 163 ? 15.403 5.460 -4.746 1.00 96.56 163 GLU A CA 1
ATOM 1037 C C . GLU A 1 163 ? 14.092 4.702 -5.038 1.00 96.56 163 GLU A C 1
ATOM 1039 O O . GLU A 1 163 ? 13.240 4.533 -4.155 1.00 96.56 163 GLU A O 1
ATOM 1044 N N . VAL A 1 164 ? 13.901 4.276 -6.288 1.00 96.81 164 VAL A N 1
ATOM 1045 C CA . VAL A 1 164 ? 12.689 3.592 -6.760 1.00 96.81 164 VAL A CA 1
ATOM 1046 C C . VAL A 1 164 ? 13.066 2.309 -7.500 1.00 96.81 164 VAL A C 1
ATOM 1048 O O . VAL A 1 164 ? 13.705 2.374 -8.542 1.00 96.81 164 VAL A O 1
ATOM 1051 N N . ASP A 1 165 ? 12.649 1.149 -6.990 1.00 96.81 165 ASP A N 1
ATOM 1052 C CA . ASP A 1 165 ? 12.748 -0.158 -7.661 1.00 96.81 165 ASP A CA 1
ATOM 1053 C C . ASP A 1 165 ? 11.343 -0.617 -8.067 1.00 96.81 165 ASP A C 1
ATOM 1055 O O . ASP A 1 165 ? 10.458 -0.781 -7.218 1.00 96.81 165 ASP A O 1
ATOM 1059 N N . GLY A 1 166 ? 11.111 -0.816 -9.365 1.00 94.94 166 GLY A N 1
ATOM 1060 C CA . GLY A 1 166 ? 9.792 -1.185 -9.852 1.00 94.94 166 GLY A CA 1
ATOM 1061 C C . GLY A 1 166 ? 9.749 -2.162 -11.018 1.00 94.94 166 GLY A C 1
ATOM 1062 O O . GLY A 1 166 ? 10.571 -2.149 -11.937 1.00 94.94 166 GLY A O 1
ATOM 1063 N N . SER A 1 167 ? 8.733 -3.032 -11.006 1.00 93.38 167 SER A N 1
ATOM 1064 C CA . SER A 1 167 ? 8.516 -3.999 -12.093 1.00 93.38 167 SER A CA 1
ATOM 1065 C C . SER A 1 167 ? 7.406 -3.667 -13.081 1.00 93.38 167 SER A C 1
ATOM 1067 O O . SER A 1 167 ? 7.351 -4.292 -14.140 1.00 93.38 167 SER A O 1
ATOM 1069 N N . GLY A 1 168 ? 6.519 -2.735 -12.740 1.00 94.12 168 GLY A N 1
ATOM 1070 C CA . GLY A 1 168 ? 5.483 -2.238 -13.639 1.00 94.12 168 GLY A CA 1
ATOM 1071 C C . GLY A 1 168 ? 5.832 -0.849 -14.160 1.00 94.12 168 GLY A C 1
ATOM 1072 O O . GLY A 1 168 ? 6.851 -0.694 -14.828 1.00 94.12 168 GLY A O 1
ATOM 1073 N N . GLU A 1 169 ? 4.975 0.126 -13.879 1.00 96.06 169 GLU A N 1
ATOM 1074 C CA . GLU A 1 169 ? 5.175 1.528 -14.256 1.00 96.06 169 GLU A CA 1
ATOM 1075 C C . GLU A 1 169 ? 5.884 2.264 -13.116 1.00 96.06 169 GLU A C 1
ATOM 1077 O O . GLU A 1 169 ? 5.498 2.131 -11.953 1.00 96.06 169 GLU A O 1
ATOM 1082 N N . VAL A 1 170 ? 6.930 3.023 -13.436 1.00 96.00 170 VAL A N 1
ATOM 1083 C CA . VAL A 1 170 ? 7.767 3.709 -12.449 1.00 96.00 170 VAL A CA 1
ATOM 1084 C C . VAL A 1 170 ? 7.910 5.188 -12.802 1.00 96.00 170 VAL A C 1
ATOM 1086 O O . VAL A 1 170 ? 8.304 5.507 -13.916 1.00 96.00 170 VAL A O 1
ATOM 1089 N N . ASP A 1 171 ? 7.632 6.092 -11.862 1.00 96.19 171 ASP A N 1
ATOM 1090 C CA . ASP A 1 171 ? 7.889 7.537 -11.970 1.00 96.19 171 ASP A CA 1
ATOM 1091 C C . ASP A 1 171 ? 8.782 7.984 -10.807 1.00 96.19 171 ASP A C 1
ATOM 1093 O O . ASP A 1 171 ? 8.367 7.999 -9.645 1.00 96.19 171 ASP A O 1
ATOM 1097 N N . GLY A 1 172 ? 10.035 8.320 -11.111 1.00 95.00 172 GLY A N 1
ATOM 1098 C CA . GLY A 1 172 ? 11.045 8.628 -10.110 1.00 95.00 172 GLY A CA 1
ATOM 1099 C C . GLY A 1 172 ? 11.767 9.949 -10.341 1.00 95.00 172 GLY A C 1
ATOM 1100 O O . GLY A 1 172 ? 12.251 10.247 -11.432 1.00 95.00 172 GLY A O 1
ATOM 1101 N N . SER A 1 173 ? 11.937 10.753 -9.288 1.00 92.81 173 SER A N 1
ATOM 1102 C CA . SER A 1 173 ? 12.778 11.957 -9.397 1.00 92.81 173 SER A CA 1
ATOM 1103 C C . SER A 1 173 ? 14.254 11.740 -9.044 1.00 92.81 173 SER A C 1
ATOM 1105 O O . SER A 1 173 ? 15.08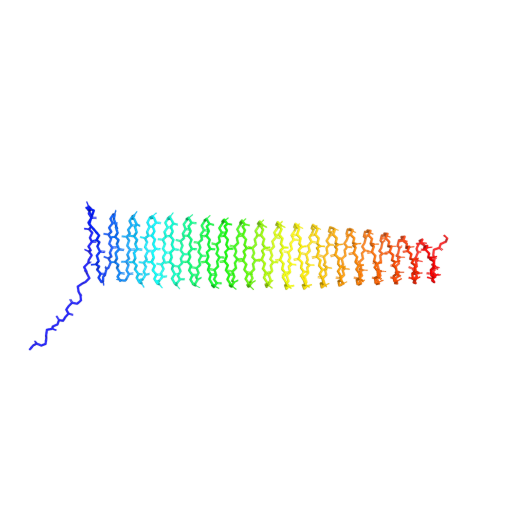1 12.581 -9.404 1.00 92.81 173 SER A O 1
ATOM 1107 N N . GLY A 1 174 ? 14.565 10.668 -8.309 1.00 93.06 174 GLY A N 1
ATOM 1108 C CA . GLY A 1 174 ? 15.907 10.319 -7.839 1.00 93.06 174 GLY A CA 1
ATOM 1109 C C . GLY A 1 174 ? 16.568 9.237 -8.693 1.00 93.06 174 GLY A C 1
ATOM 1110 O O . GLY A 1 174 ? 16.789 9.457 -9.882 1.00 93.06 174 GLY A O 1
ATOM 1111 N N . GLU A 1 175 ? 16.913 8.111 -8.069 1.00 95.31 175 GLU A N 1
ATOM 1112 C CA . GLU A 1 175 ? 17.473 6.930 -8.741 1.00 95.31 175 GLU A CA 1
ATOM 1113 C C . GLU A 1 175 ? 16.344 5.932 -9.025 1.00 95.31 175 GLU A C 1
ATOM 1115 O O . GLU A 1 175 ? 15.533 5.653 -8.142 1.00 95.31 175 GLU A O 1
ATOM 1120 N N . VAL A 1 176 ? 16.274 5.412 -10.249 1.00 96.31 176 VAL A N 1
ATOM 1121 C CA . VAL A 1 176 ? 15.217 4.496 -10.697 1.00 96.31 176 VAL A CA 1
ATOM 1122 C C . VAL A 1 176 ? 15.824 3.208 -11.252 1.00 96.31 176 VAL A C 1
ATOM 1124 O O . VAL A 1 176 ? 16.636 3.267 -12.171 1.00 96.31 176 VAL A O 1
ATOM 1127 N N . ASP A 1 177 ? 15.397 2.052 -10.744 1.00 95.69 177 ASP A N 1
ATOM 1128 C CA . ASP A 1 177 ? 15.610 0.725 -11.336 1.00 95.69 177 ASP A CA 1
ATOM 1129 C C . ASP A 1 177 ? 14.253 0.155 -11.779 1.00 95.69 177 ASP A C 1
ATOM 1131 O O . ASP A 1 177 ? 13.368 -0.108 -10.965 1.00 95.69 177 ASP A O 1
ATOM 1135 N N . GLY A 1 178 ? 14.055 0.023 -13.089 1.00 92.62 178 GLY A N 1
ATOM 1136 C CA . GLY A 1 178 ? 12.783 -0.349 -13.700 1.00 92.62 178 GLY A CA 1
ATOM 1137 C C . GLY A 1 178 ? 12.885 -1.596 -14.578 1.00 92.62 178 GLY A C 1
ATOM 1138 O O . GLY A 1 178 ? 13.766 -1.728 -15.428 1.00 92.62 178 GLY A O 1
ATOM 1139 N N . SER A 1 179 ? 11.932 -2.522 -14.468 1.00 92.38 179 SER A N 1
ATOM 1140 C CA . SER A 1 179 ? 11.801 -3.607 -15.464 1.00 92.38 179 SER A CA 1
ATOM 1141 C C . SER A 1 179 ? 10.631 -3.473 -16.435 1.00 92.38 179 SER A C 1
ATOM 1143 O O . SER A 1 179 ? 10.635 -4.157 -17.460 1.00 92.38 179 SER A O 1
ATOM 1145 N N . GLY A 1 180 ? 9.682 -2.580 -16.155 1.00 92.25 180 GLY A N 1
ATOM 1146 C CA . GLY A 1 180 ? 8.621 -2.188 -17.079 1.00 92.25 180 GLY A CA 1
ATOM 1147 C C . GLY A 1 180 ? 8.902 -0.830 -17.722 1.00 92.25 180 GLY A C 1
ATOM 1148 O O . GLY A 1 180 ? 9.974 -0.633 -18.293 1.00 92.25 180 GLY A O 1
ATOM 1149 N N . GLU A 1 181 ? 7.928 0.072 -17.645 1.00 93.81 181 GLU A N 1
ATOM 1150 C CA . GLU A 1 181 ? 8.042 1.454 -18.126 1.00 93.81 181 GLU A CA 1
ATOM 1151 C C . GLU A 1 181 ? 8.597 2.336 -17.002 1.00 93.81 181 GLU A C 1
ATOM 1153 O O . GLU A 1 181 ? 8.129 2.253 -15.866 1.00 93.81 181 GLU A O 1
ATOM 1158 N N . ALA A 1 182 ? 9.590 3.170 -17.301 1.00 94.44 182 ALA A N 1
ATOM 1159 C CA . ALA A 1 182 ? 10.218 4.056 -16.328 1.00 94.44 182 ALA A CA 1
ATOM 1160 C C . ALA A 1 182 ? 10.266 5.503 -16.832 1.00 94.44 182 ALA A C 1
ATOM 1162 O O . ALA A 1 182 ? 10.718 5.780 -17.937 1.00 94.44 182 ALA A O 1
ATOM 1163 N N . VAL A 1 183 ? 9.855 6.442 -15.989 1.00 94.69 183 VAL A N 1
ATOM 1164 C CA . VAL A 1 183 ? 10.030 7.880 -16.184 1.00 94.69 183 VAL A CA 1
ATOM 1165 C C . VAL A 1 183 ? 10.942 8.383 -15.080 1.00 94.69 183 VAL A C 1
ATOM 1167 O O . VAL A 1 183 ? 10.671 8.160 -13.900 1.00 94.69 183 VAL A O 1
ATOM 1170 N N . ALA A 1 184 ? 12.040 9.043 -15.444 1.00 94.00 184 ALA A N 1
ATOM 1171 C CA . ALA A 1 184 ? 13.053 9.425 -14.471 1.00 94.00 184 ALA A CA 1
ATOM 1172 C C . ALA A 1 184 ? 13.672 10.800 -14.729 1.00 94.00 184 ALA A C 1
ATOM 1174 O O . ALA A 1 184 ? 14.218 11.083 -15.795 1.00 94.00 184 ALA A O 1
ATOM 1175 N N . SER A 1 185 ? 13.679 11.671 -13.717 1.00 91.31 185 SER A N 1
ATOM 1176 C CA . SER A 1 185 ? 14.392 12.951 -13.849 1.00 91.31 185 SER A CA 1
ATOM 1177 C C . SER A 1 185 ? 15.874 12.886 -13.468 1.00 91.31 185 SER A C 1
ATOM 1179 O O . SER A 1 185 ? 16.641 13.754 -13.895 1.00 91.31 185 SER A O 1
ATOM 1181 N N . GLY A 1 186 ? 16.255 11.902 -12.649 1.00 91.50 186 GLY A N 1
ATOM 1182 C CA . GLY A 1 186 ? 17.616 11.679 -12.165 1.00 91.50 186 GLY A CA 1
ATOM 1183 C C . GLY A 1 186 ? 18.338 10.575 -12.935 1.00 91.50 186 GLY A C 1
ATOM 1184 O O . GLY A 1 186 ? 18.484 10.672 -14.152 1.00 91.50 186 GLY A O 1
ATOM 1185 N N . GLU A 1 187 ? 18.821 9.564 -12.219 1.00 93.12 187 GLU A N 1
ATOM 1186 C CA . GLU A 1 187 ? 19.479 8.392 -12.808 1.00 93.12 187 GLU A CA 1
ATOM 1187 C C . GLU A 1 187 ? 18.448 7.281 -13.023 1.00 93.12 187 GLU A C 1
ATOM 1189 O O . GLU A 1 187 ? 17.598 7.049 -12.164 1.00 93.12 187 GLU A O 1
ATOM 1194 N N . ALA A 1 188 ? 18.515 6.598 -14.162 1.00 93.56 188 ALA A N 1
ATOM 1195 C CA . ALA A 1 188 ? 17.583 5.538 -14.512 1.00 93.56 188 ALA A CA 1
ATOM 1196 C C . ALA A 1 188 ? 18.304 4.338 -15.111 1.00 93.56 188 ALA A C 1
ATOM 1198 O O . ALA A 1 188 ? 19.085 4.473 -16.051 1.00 93.56 188 ALA A O 1
ATOM 1199 N N . VAL A 1 189 ? 17.985 3.154 -14.610 1.00 93.31 189 VAL A N 1
ATOM 1200 C CA . VAL A 1 189 ? 18.356 1.875 -15.200 1.00 93.31 189 VAL A CA 1
ATOM 1201 C C . VAL A 1 189 ? 17.067 1.146 -15.531 1.00 93.31 189 VAL A C 1
ATOM 1203 O O . VAL A 1 189 ? 16.251 0.914 -14.646 1.00 93.31 189 VAL A O 1
ATOM 1206 N N . ALA A 1 190 ? 16.859 0.793 -16.799 1.00 92.31 190 ALA A N 1
ATOM 1207 C CA . ALA A 1 190 ? 15.623 0.144 -17.213 1.00 92.31 190 ALA A CA 1
ATOM 1208 C C . ALA A 1 190 ? 15.824 -0.999 -18.210 1.00 92.31 190 ALA A C 1
ATOM 1210 O O . ALA A 1 190 ? 16.673 -0.962 -19.104 1.00 92.31 190 ALA A O 1
ATOM 1211 N N . SER A 1 191 ? 15.005 -2.045 -18.097 1.00 91.50 191 SER A N 1
ATOM 1212 C CA . SER A 1 191 ? 14.967 -3.110 -19.115 1.00 91.50 191 SER A CA 1
ATOM 1213 C C . SER A 1 191 ? 13.804 -3.027 -20.098 1.00 91.50 191 SER A C 1
ATOM 1215 O O . SER A 1 191 ? 13.907 -3.614 -21.177 1.00 91.50 191 SER A O 1
ATOM 1217 N N . GLY A 1 192 ? 12.746 -2.292 -19.758 1.00 91.25 192 GLY A N 1
ATOM 1218 C CA . GLY A 1 192 ? 11.669 -1.949 -20.680 1.00 91.25 192 GLY A CA 1
ATOM 1219 C C . GLY A 1 192 ? 11.902 -0.597 -21.352 1.00 91.25 192 GLY A C 1
ATOM 1220 O O . GLY A 1 192 ? 13.003 -0.324 -21.832 1.00 91.25 192 GLY A O 1
ATOM 1221 N N . GLU A 1 193 ? 10.845 0.206 -21.416 1.00 92.44 193 GLU A N 1
ATOM 1222 C CA . GLU A 1 193 ? 10.858 1.554 -21.990 1.00 92.44 193 GLU A CA 1
ATOM 1223 C C . GLU A 1 193 ? 11.273 2.564 -20.916 1.00 92.44 193 GLU A C 1
ATOM 1225 O O . GLU A 1 193 ? 10.841 2.454 -19.766 1.00 92.44 193 GLU A O 1
ATOM 1230 N N . VAL A 1 194 ? 12.110 3.538 -21.269 1.00 93.75 194 VAL A N 1
ATOM 1231 C CA . VAL A 1 194 ? 12.532 4.588 -20.339 1.00 93.75 194 VAL A CA 1
ATOM 1232 C C . VAL A 1 194 ? 12.525 5.970 -20.982 1.00 93.75 194 VAL A C 1
ATOM 1234 O O . VAL A 1 194 ? 13.133 6.165 -22.029 1.00 93.75 194 VAL A O 1
ATOM 1237 N N . ASP A 1 195 ? 11.858 6.923 -20.329 1.00 93.12 195 ASP A N 1
ATOM 1238 C CA . ASP A 1 195 ? 11.901 8.361 -20.625 1.00 93.12 195 ASP A CA 1
ATOM 1239 C C . ASP A 1 195 ? 12.670 9.065 -19.502 1.00 93.12 195 ASP A C 1
ATOM 1241 O O . ASP A 1 195 ? 12.249 9.062 -18.339 1.00 93.12 195 ASP A O 1
ATOM 1245 N N . GLY A 1 196 ? 13.827 9.640 -19.827 1.00 90.25 196 GLY A N 1
ATOM 1246 C CA . GLY A 1 196 ? 14.710 10.222 -18.831 1.00 90.25 196 GLY A CA 1
ATOM 1247 C C . GLY A 1 196 ? 15.312 11.574 -19.189 1.00 90.25 196 GLY A C 1
ATOM 1248 O O . GLY A 1 196 ? 15.676 11.873 -20.329 1.00 90.25 196 GLY A O 1
ATOM 1249 N N . SER A 1 197 ? 15.482 12.420 -18.169 1.00 89.31 197 SER A N 1
ATOM 1250 C CA . SER A 1 197 ? 16.157 13.718 -18.327 1.00 89.31 197 SER A CA 1
ATOM 1251 C C . SER A 1 197 ? 17.576 13.801 -17.771 1.00 89.31 197 SER A C 1
ATOM 1253 O O . SER A 1 197 ? 18.269 14.782 -18.051 1.00 89.31 197 SER A O 1
ATOM 1255 N N . GLY A 1 198 ? 17.999 12.816 -16.979 1.00 89.75 198 GLY A N 1
ATOM 1256 C CA . GLY A 1 198 ? 19.352 12.730 -16.432 1.00 89.75 198 GLY A CA 1
ATOM 1257 C C . GLY A 1 198 ? 20.208 11.698 -17.163 1.00 89.75 198 GLY A C 1
ATOM 1258 O O . GLY A 1 198 ? 20.386 11.799 -18.377 1.00 89.75 198 GLY A O 1
ATOM 1259 N N . GLU A 1 199 ? 20.770 10.751 -16.417 1.00 91.25 199 GLU A N 1
ATOM 1260 C CA . GLU A 1 199 ? 21.570 9.646 -16.960 1.00 91.25 199 GLU A CA 1
ATOM 1261 C C . GLU A 1 199 ? 20.691 8.397 -17.065 1.00 91.25 199 GLU A C 1
ATOM 1263 O O . GLU A 1 199 ? 20.067 7.995 -16.085 1.00 91.25 199 GLU A O 1
ATOM 1268 N N . VAL A 1 200 ? 20.622 7.796 -18.250 1.00 91.62 200 VAL A N 1
ATOM 1269 C CA . VAL A 1 200 ? 19.735 6.666 -18.540 1.00 91.62 200 VAL A CA 1
ATOM 1270 C C . VAL A 1 200 ? 20.538 5.501 -19.116 1.00 91.62 200 VAL A C 1
ATOM 1272 O O . VAL A 1 200 ? 21.240 5.675 -20.110 1.00 91.62 200 VAL A O 1
ATOM 1275 N N . ASP A 1 201 ? 20.412 4.310 -18.529 1.00 91.81 201 ASP A N 1
ATOM 1276 C CA . ASP A 1 201 ? 20.928 3.039 -19.056 1.00 91.81 201 ASP A CA 1
ATOM 1277 C C . ASP A 1 201 ? 19.767 2.070 -19.319 1.00 91.81 201 ASP A C 1
ATOM 1279 O O . ASP A 1 201 ? 19.110 1.582 -18.399 1.00 91.81 201 ASP A O 1
ATOM 1283 N N . GLY A 1 202 ? 19.498 1.799 -20.595 1.00 89.69 202 GLY A N 1
ATOM 1284 C CA . GLY A 1 202 ? 18.365 1.005 -21.045 1.00 89.69 202 GLY A CA 1
ATOM 1285 C C . GLY A 1 202 ? 18.745 -0.236 -21.851 1.00 89.69 202 GLY A C 1
ATOM 1286 O O . GLY A 1 202 ? 19.693 -0.258 -22.641 1.00 89.69 202 GLY A O 1
ATOM 1287 N N . SER A 1 203 ? 17.951 -1.300 -21.739 1.00 89.94 203 SER A N 1
ATOM 1288 C CA . SER A 1 203 ? 18.027 -2.425 -22.693 1.00 89.94 203 SER A CA 1
ATOM 1289 C C . SER A 1 203 ? 16.842 -2.559 -23.646 1.00 89.94 203 SER A C 1
ATOM 1291 O O . SER A 1 203 ? 16.974 -3.273 -24.643 1.00 89.94 203 SER A O 1
ATOM 1293 N N . GLY A 1 204 ? 15.744 -1.847 -23.388 1.00 90.31 204 GLY A N 1
ATOM 1294 C CA . GLY A 1 204 ? 14.623 -1.686 -24.310 1.00 90.31 204 GLY A CA 1
ATOM 1295 C C . GLY A 1 204 ? 14.733 -0.401 -25.131 1.00 90.31 204 GLY A C 1
ATOM 1296 O O . GLY A 1 204 ? 15.759 -0.169 -25.776 1.00 90.31 204 GLY A O 1
ATOM 1297 N N . GLU A 1 205 ? 13.665 0.393 -25.124 1.00 90.69 205 GLU A N 1
ATOM 1298 C CA . GLU A 1 205 ? 13.574 1.692 -25.801 1.00 90.69 205 GLU A CA 1
ATOM 1299 C C . GLU A 1 205 ? 13.960 2.807 -24.820 1.00 90.69 205 GLU A C 1
ATOM 1301 O O . GLU A 1 205 ? 13.509 2.809 -23.675 1.00 90.69 205 GLU A O 1
ATOM 1306 N N . VAL A 1 206 ? 14.817 3.731 -25.251 1.00 91.56 206 VAL A N 1
ATOM 1307 C CA . VAL A 1 206 ? 15.340 4.828 -24.426 1.00 91.56 206 VAL A CA 1
ATOM 1308 C C . VAL A 1 206 ? 15.041 6.160 -25.104 1.00 91.56 206 VAL A C 1
ATOM 1310 O O . VAL A 1 206 ? 15.577 6.410 -26.178 1.00 91.56 206 VAL A O 1
ATOM 1313 N N . ASP A 1 207 ? 14.254 7.024 -24.465 1.00 90.75 207 ASP A N 1
ATOM 1314 C CA . ASP A 1 207 ? 14.129 8.450 -24.793 1.00 90.75 207 ASP A CA 1
ATOM 1315 C C . ASP A 1 207 ? 14.877 9.259 -23.725 1.00 90.75 207 ASP A C 1
ATOM 1317 O O . ASP A 1 207 ? 14.554 9.219 -22.537 1.00 90.75 207 ASP A O 1
ATOM 1321 N N . GLY A 1 208 ? 15.944 9.944 -24.129 1.00 86.75 208 GLY A N 1
ATOM 1322 C CA . GLY A 1 208 ? 16.849 10.630 -23.219 1.00 86.75 208 GLY A CA 1
ATOM 1323 C C . GLY A 1 208 ? 17.123 12.071 -23.623 1.00 86.75 208 GLY A C 1
ATOM 1324 O O . GLY A 1 208 ? 17.620 12.369 -24.713 1.00 86.75 208 GLY A O 1
ATOM 1325 N N . SER A 1 209 ? 16.900 13.007 -22.699 1.00 87.50 209 SER A N 1
ATOM 1326 C CA . SER A 1 209 ? 17.333 14.402 -22.888 1.00 87.50 209 SER A CA 1
ATOM 1327 C C . SER A 1 209 ? 18.697 14.748 -22.287 1.00 87.50 209 SER A C 1
ATOM 1329 O O . SER A 1 209 ? 19.272 15.777 -22.655 1.00 87.50 209 SER A O 1
ATOM 1331 N N . GLY A 1 210 ? 19.231 13.886 -21.420 1.00 87.38 210 GLY A N 1
ATOM 1332 C CA . GLY A 1 210 ? 20.579 13.981 -20.861 1.00 87.38 210 GLY A CA 1
ATOM 1333 C C . GLY A 1 210 ? 21.570 13.041 -21.553 1.00 87.38 210 GLY A C 1
ATOM 1334 O O . GLY A 1 210 ? 21.821 13.176 -22.753 1.00 87.38 210 GLY A O 1
ATOM 1335 N N . GLU A 1 211 ? 22.156 12.122 -20.786 1.00 87.75 211 GLU A N 1
ATOM 1336 C CA . GLU A 1 211 ? 22.995 11.037 -21.309 1.00 87.75 211 GLU A CA 1
ATOM 1337 C C . GLU A 1 211 ? 22.153 9.764 -21.419 1.00 87.75 211 GLU A C 1
ATOM 1339 O O . GLU A 1 211 ? 21.582 9.307 -20.433 1.00 87.75 211 GLU A O 1
ATOM 1344 N N . ALA A 1 212 ? 22.074 9.194 -22.618 1.00 89.25 212 ALA A N 1
ATOM 1345 C CA . ALA A 1 212 ? 21.299 8.000 -22.917 1.00 89.25 212 ALA A CA 1
ATOM 1346 C C . ALA A 1 212 ? 22.220 6.884 -23.410 1.00 89.25 212 ALA A C 1
ATOM 1348 O O . ALA A 1 212 ? 22.895 7.017 -24.434 1.00 89.25 212 ALA A O 1
ATOM 1349 N N . VAL A 1 213 ? 22.232 5.764 -22.699 1.00 88.31 213 VAL A N 1
ATOM 1350 C CA . VAL A 1 213 ? 22.948 4.546 -23.063 1.00 88.31 213 VAL A CA 1
ATOM 1351 C C . VAL A 1 213 ? 21.925 3.448 -23.298 1.00 88.31 213 VAL A C 1
ATOM 1353 O O . VAL A 1 213 ? 21.069 3.208 -22.457 1.00 88.31 213 VAL A O 1
ATOM 1356 N N . GLY A 1 214 ? 22.002 2.769 -24.443 1.00 87.75 214 GLY A N 1
ATOM 1357 C CA . GLY A 1 214 ? 21.030 1.740 -24.787 1.00 87.75 214 GLY A CA 1
ATOM 1358 C C . GLY A 1 214 ? 21.584 0.548 -25.555 1.00 87.75 214 GLY A C 1
ATOM 1359 O O . GLY A 1 214 ? 22.537 0.634 -26.337 1.00 87.75 214 GLY A O 1
ATOM 1360 N N . SER A 1 215 ? 20.962 -0.613 -25.369 1.00 88.50 215 SER A N 1
ATOM 1361 C CA . SER A 1 215 ? 21.193 -1.769 -26.250 1.00 88.50 215 SER A CA 1
ATOM 1362 C C . SER A 1 215 ? 20.073 -2.041 -27.253 1.00 88.50 215 SER A C 1
ATOM 1364 O O . SER A 1 215 ? 20.340 -2.714 -28.252 1.00 88.50 215 SER A O 1
ATOM 1366 N N . GLY A 1 216 ? 18.880 -1.485 -27.031 1.00 88.12 216 GLY A N 1
ATOM 1367 C CA . GLY A 1 216 ? 17.782 -1.452 -27.993 1.00 88.12 216 GLY A CA 1
ATOM 1368 C C . GLY A 1 216 ? 17.787 -0.173 -28.833 1.00 88.12 216 GLY A C 1
ATOM 1369 O O . GLY A 1 216 ? 18.812 0.164 -29.432 1.00 88.12 216 GLY A O 1
ATOM 1370 N N . GLU A 1 217 ? 16.636 0.490 -28.898 1.00 87.56 217 GLU A N 1
ATOM 1371 C CA . GLU A 1 217 ? 16.432 1.756 -29.614 1.00 87.56 217 GLU A CA 1
ATOM 1372 C C . GLU A 1 217 ? 16.734 2.931 -28.673 1.00 87.56 217 GLU A C 1
ATOM 1374 O O . GLU A 1 217 ? 16.345 2.902 -27.506 1.00 87.56 217 GLU A O 1
ATOM 1379 N N . VAL A 1 218 ? 17.466 3.937 -29.155 1.00 89.69 218 VAL A N 1
ATOM 1380 C CA . VAL A 1 218 ? 17.854 5.120 -28.372 1.00 89.69 218 VAL A CA 1
ATOM 1381 C C . VAL A 1 218 ? 17.516 6.385 -29.153 1.00 89.69 218 VAL A C 1
ATOM 1383 O O . VAL A 1 218 ? 18.138 6.629 -30.184 1.00 89.69 218 VAL A O 1
ATOM 1386 N N . ASP A 1 219 ? 16.594 7.201 -28.646 1.00 87.94 219 ASP A N 1
ATOM 1387 C CA . ASP A 1 219 ? 16.373 8.588 -29.068 1.00 87.94 219 ASP A CA 1
ATOM 1388 C C . ASP A 1 219 ? 16.996 9.525 -28.028 1.00 87.94 219 ASP A C 1
ATOM 1390 O O . ASP A 1 219 ? 16.619 9.545 -26.858 1.00 87.94 219 ASP A O 1
ATOM 1394 N N . GLY A 1 220 ? 18.020 10.267 -28.439 1.00 83.00 220 GLY A N 1
ATOM 1395 C CA . GLY A 1 220 ? 18.777 11.148 -27.565 1.00 83.00 220 GLY A CA 1
ATOM 1396 C C . GLY A 1 220 ? 18.805 12.579 -28.075 1.00 83.00 220 GLY A C 1
ATOM 1397 O O . GLY A 1 220 ? 19.399 12.891 -29.116 1.00 83.00 220 GLY A O 1
ATOM 1398 N N . SER A 1 221 ? 18.254 13.506 -27.292 1.00 85.00 221 SER A N 1
ATOM 1399 C CA . SER A 1 221 ? 18.444 14.937 -27.560 1.00 85.00 221 SER A CA 1
ATOM 1400 C C . SER A 1 221 ? 19.764 15.491 -27.006 1.00 85.00 221 SER A C 1
ATOM 1402 O O . SER A 1 221 ? 20.179 16.563 -27.450 1.00 85.00 221 SER A O 1
ATOM 1404 N N . GLY A 1 222 ? 20.415 14.758 -26.091 1.00 84.75 222 GLY A N 1
ATOM 1405 C CA . GLY A 1 222 ? 21.743 15.027 -25.527 1.00 84.75 222 GLY A CA 1
ATOM 1406 C C . GLY A 1 222 ? 22.838 14.109 -26.096 1.00 84.75 222 GLY A C 1
ATOM 1407 O O . GLY A 1 222 ? 23.086 14.112 -27.308 1.00 84.75 222 GLY A O 1
ATOM 1408 N N . GLU A 1 223 ? 23.532 13.361 -25.237 1.00 85.31 223 GLU A N 1
ATOM 1409 C CA . GLU A 1 223 ? 24.492 12.333 -25.673 1.00 85.31 223 GLU A CA 1
ATOM 1410 C C . GLU A 1 223 ? 23.788 10.977 -25.785 1.00 85.31 223 GLU A C 1
ATOM 1412 O O . GLU A 1 223 ? 23.168 10.524 -24.830 1.00 85.31 223 GLU A O 1
ATOM 1417 N N . ALA A 1 224 ? 23.894 10.326 -26.944 1.00 87.38 224 ALA A N 1
ATOM 1418 C CA . ALA A 1 224 ? 23.283 9.029 -27.217 1.00 87.38 224 ALA A CA 1
ATOM 1419 C C . ALA A 1 224 ? 24.354 7.982 -27.542 1.00 87.38 224 ALA A C 1
ATOM 1421 O O . ALA A 1 224 ? 25.127 8.129 -28.496 1.00 87.38 224 ALA A O 1
ATOM 1422 N N . VAL A 1 225 ? 24.392 6.891 -26.782 1.00 86.19 225 VAL A N 1
ATOM 1423 C CA . VAL A 1 225 ? 25.303 5.763 -26.988 1.00 86.19 225 VAL A CA 1
ATOM 1424 C C . VAL A 1 225 ? 24.493 4.488 -27.139 1.00 86.19 225 VAL A C 1
ATOM 1426 O O . VAL A 1 225 ? 23.792 4.084 -26.220 1.00 86.19 225 VAL A O 1
ATOM 1429 N N . GLY A 1 226 ? 24.627 3.803 -28.275 1.00 86.19 226 GLY A N 1
ATOM 1430 C CA . GLY A 1 226 ? 23.818 2.619 -28.539 1.00 86.19 226 GLY A CA 1
ATOM 1431 C C . GLY A 1 226 ? 24.527 1.469 -29.238 1.00 86.19 226 GLY A C 1
ATOM 1432 O O . GLY A 1 226 ? 25.510 1.622 -29.972 1.00 86.19 226 GLY A O 1
ATOM 1433 N N . SER A 1 227 ? 24.011 0.263 -29.026 1.00 86.62 227 SER A N 1
ATOM 1434 C CA . SER A 1 227 ? 24.376 -0.900 -29.850 1.00 86.62 227 SER A CA 1
ATOM 1435 C C . SER A 1 227 ? 23.288 -1.345 -30.826 1.00 86.62 227 SER A C 1
ATOM 1437 O O . SER A 1 227 ? 23.619 -2.057 -31.778 1.00 86.62 227 SER A O 1
ATOM 1439 N N . GLY A 1 228 ? 22.048 -0.883 -30.638 1.00 85.69 228 GLY A N 1
ATOM 1440 C CA . GLY A 1 228 ? 20.948 -1.013 -31.591 1.00 85.69 228 GLY A CA 1
ATOM 1441 C C . GLY A 1 228 ? 20.816 0.210 -32.503 1.00 85.69 228 GLY A C 1
ATOM 1442 O O . GLY A 1 228 ? 21.813 0.661 -33.075 1.00 85.69 228 GLY A O 1
ATOM 1443 N N . GLU A 1 229 ? 19.587 0.692 -32.673 1.00 85.88 229 GLU A N 1
ATOM 1444 C CA . GLU A 1 229 ? 19.258 1.882 -33.469 1.00 85.88 229 GLU A CA 1
ATOM 1445 C C . GLU A 1 229 ? 19.435 3.136 -32.602 1.00 85.88 229 GLU A C 1
ATOM 1447 O O . GLU A 1 229 ? 19.026 3.148 -31.442 1.00 85.88 229 GLU A O 1
ATOM 1452 N N . VAL A 1 230 ? 20.110 4.159 -33.132 1.00 87.12 230 VAL A N 1
ATOM 1453 C CA . VAL A 1 230 ? 20.423 5.395 -32.402 1.00 87.12 230 VAL A CA 1
ATOM 1454 C C . VAL A 1 230 ? 20.032 6.612 -33.227 1.00 87.12 230 VAL A C 1
ATOM 1456 O O . VAL A 1 230 ? 20.679 6.908 -34.237 1.00 87.12 230 VAL A O 1
ATOM 1459 N N . ASP A 1 231 ? 19.055 7.357 -32.728 1.00 84.44 231 ASP A N 1
ATOM 1460 C CA . ASP A 1 231 ? 18.650 8.663 -33.226 1.00 84.44 231 ASP A CA 1
ATOM 1461 C C . ASP A 1 231 ? 19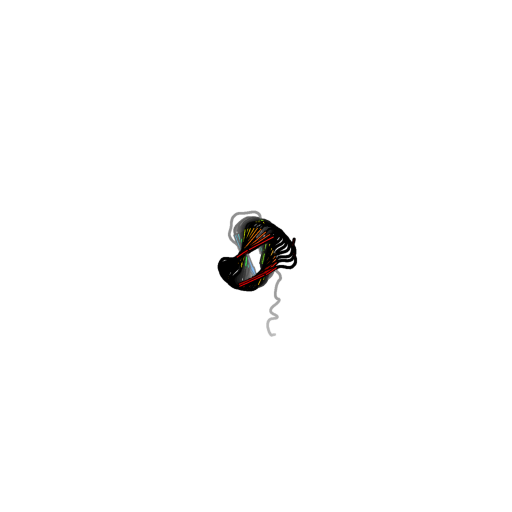.186 9.743 -32.283 1.00 84.44 231 ASP A C 1
ATOM 1463 O O . ASP A 1 231 ? 18.922 9.751 -31.086 1.00 84.44 231 ASP A O 1
ATOM 1467 N N . GLY A 1 232 ? 20.010 10.651 -32.813 1.00 78.62 232 GLY A N 1
ATOM 1468 C CA . GLY A 1 232 ? 20.702 11.649 -31.996 1.00 78.62 232 GLY A CA 1
ATOM 1469 C C . GLY A 1 232 ? 20.616 13.058 -32.564 1.00 78.62 232 GLY A C 1
ATOM 1470 O O . GLY A 1 232 ? 20.993 13.319 -33.715 1.00 78.62 232 GLY A O 1
ATOM 1471 N N . SER A 1 233 ? 20.167 14.005 -31.740 1.00 80.12 233 SER A N 1
ATOM 1472 C CA . SER A 1 233 ? 20.111 15.422 -32.128 1.00 80.12 233 SER A CA 1
ATOM 1473 C C . SER A 1 233 ? 21.424 16.177 -31.877 1.00 80.12 233 SER A C 1
ATOM 1475 O O . SER A 1 233 ? 21.717 17.119 -32.618 1.00 80.12 233 SER A O 1
ATOM 1477 N N . SER A 1 234 ? 22.227 15.767 -30.885 1.00 79.19 234 SER A N 1
ATOM 1478 C CA . SER A 1 234 ? 23.577 16.309 -30.638 1.00 79.19 234 SER A CA 1
ATOM 1479 C C . SER A 1 234 ? 24.690 15.309 -30.923 1.00 79.19 234 SER A C 1
ATOM 1481 O O . SER A 1 234 ? 25.229 15.332 -32.026 1.00 79.19 234 SER A O 1
ATOM 1483 N N . GLU A 1 235 ? 25.061 14.450 -29.972 1.00 79.00 235 GLU A N 1
ATOM 1484 C CA . GLU A 1 235 ? 26.150 13.487 -30.159 1.00 79.00 235 GLU A CA 1
ATOM 1485 C C . GLU A 1 235 ? 25.593 12.065 -30.155 1.00 79.00 235 GLU A C 1
ATOM 1487 O O . GLU A 1 235 ? 24.888 11.678 -29.231 1.00 79.00 235 GLU A O 1
ATOM 1492 N N . ALA A 1 236 ? 25.909 11.292 -31.198 1.00 82.25 236 ALA A N 1
ATOM 1493 C CA . ALA A 1 236 ? 25.458 9.912 -31.347 1.00 82.25 236 ALA A CA 1
ATOM 1494 C C . ALA A 1 236 ? 26.643 8.977 -31.602 1.00 82.25 236 ALA A C 1
ATOM 1496 O O . ALA A 1 236 ? 27.401 9.147 -32.564 1.00 82.25 236 ALA A O 1
ATOM 1497 N N . VAL A 1 237 ? 26.792 7.957 -30.759 1.00 82.38 237 VAL A N 1
ATOM 1498 C CA . VAL A 1 237 ? 27.815 6.917 -30.877 1.00 82.38 237 VAL A CA 1
ATOM 1499 C C . VAL A 1 237 ? 27.134 5.558 -30.925 1.00 82.38 237 VAL A C 1
ATOM 1501 O O . VAL A 1 237 ? 26.737 5.007 -29.904 1.00 82.38 237 VAL A O 1
ATOM 1504 N N . GLY A 1 238 ? 27.042 4.984 -32.123 1.00 80.12 238 GLY A N 1
ATOM 1505 C CA . GLY A 1 238 ? 26.438 3.672 -32.323 1.00 80.12 238 GLY A CA 1
ATOM 1506 C C . GLY A 1 238 ? 27.391 2.641 -32.914 1.00 80.12 238 GLY A C 1
ATOM 1507 O O . GLY A 1 238 ? 28.255 2.955 -33.737 1.00 80.12 238 GLY A O 1
ATOM 1508 N N . SER A 1 239 ? 27.211 1.384 -32.510 1.00 82.25 239 SER A N 1
ATOM 1509 C CA . SER A 1 239 ? 27.743 0.231 -33.259 1.00 82.25 239 SER A CA 1
ATOM 1510 C C . SER A 1 239 ? 26.718 -0.405 -34.209 1.00 82.25 239 SER A C 1
ATOM 1512 O O . SER A 1 239 ? 27.120 -1.194 -35.071 1.00 82.25 239 SER A O 1
ATOM 1514 N N . GLY A 1 240 ? 25.437 -0.040 -34.068 1.00 78.06 240 GLY A N 1
ATOM 1515 C CA . GLY A 1 240 ? 24.332 -0.387 -34.963 1.00 78.06 240 GLY A CA 1
ATOM 1516 C C . GLY A 1 240 ? 24.034 0.705 -35.998 1.00 78.06 240 GLY A C 1
ATOM 1517 O O . GLY A 1 240 ? 24.961 1.290 -36.566 1.00 78.06 240 GLY A O 1
ATOM 1518 N N . GLU A 1 241 ? 22.752 0.933 -36.290 1.00 80.69 241 GLU A N 1
ATOM 1519 C CA . GLU A 1 241 ? 22.303 1.991 -37.209 1.00 80.69 241 GLU A CA 1
ATOM 1520 C C . GLU A 1 241 ? 22.256 3.331 -36.462 1.00 80.69 241 GLU A C 1
ATOM 1522 O O . GLU A 1 241 ? 21.842 3.380 -35.309 1.00 80.69 241 GLU A O 1
ATOM 1527 N N . VAL A 1 242 ? 22.764 4.398 -37.087 1.00 83.56 242 VAL A N 1
ATOM 1528 C CA . VAL A 1 242 ? 22.885 5.722 -36.457 1.00 83.56 242 VAL A CA 1
ATOM 1529 C C . VAL A 1 242 ? 22.379 6.785 -37.416 1.00 83.56 242 VAL A C 1
ATOM 1531 O O . VAL A 1 242 ? 23.028 7.031 -38.440 1.00 83.56 242 VAL A O 1
ATOM 1534 N N . ASP A 1 243 ? 21.284 7.444 -37.053 1.00 77.31 243 ASP A N 1
ATOM 1535 C CA . ASP A 1 243 ? 20.719 8.579 -37.774 1.00 77.31 243 ASP A CA 1
ATOM 1536 C C . ASP A 1 243 ? 20.856 9.849 -36.909 1.00 77.31 243 ASP A C 1
ATOM 1538 O O . ASP A 1 243 ? 20.079 10.160 -36.011 1.00 77.31 243 ASP A O 1
ATOM 1542 N N . GLY A 1 244 ? 21.926 10.606 -37.170 1.00 67.31 244 GLY A N 1
ATOM 1543 C CA . GLY A 1 244 ? 22.261 11.826 -36.433 1.00 67.31 244 GLY A CA 1
ATOM 1544 C C . GLY A 1 244 ? 21.992 13.102 -37.230 1.00 67.31 244 GLY A C 1
ATOM 1545 O O . GLY A 1 244 ? 22.276 13.169 -38.430 1.00 67.31 244 GLY A O 1
ATOM 1546 N N . SER A 1 245 ? 21.496 14.145 -36.557 1.00 68.06 245 SER A N 1
ATOM 1547 C CA . SER A 1 245 ? 21.402 15.506 -37.121 1.00 68.06 245 SER A CA 1
ATOM 1548 C C . SER A 1 245 ? 22.437 16.496 -36.564 1.00 68.06 245 SER A C 1
ATOM 1550 O O . SER A 1 245 ? 22.529 17.620 -37.070 1.00 68.06 245 SER A O 1
ATOM 1552 N N . GLY A 1 246 ? 23.245 16.067 -35.587 1.00 57.78 246 GLY A N 1
ATOM 1553 C CA . GLY A 1 246 ? 24.348 16.834 -35.001 1.00 57.78 246 GLY A CA 1
ATOM 1554 C C . GLY A 1 246 ? 25.608 16.899 -35.878 1.00 57.78 246 GLY A C 1
ATOM 1555 O O . GLY A 1 246 ? 25.867 16.002 -36.682 1.00 57.78 246 GLY A O 1
ATOM 1556 N N . GLU A 1 247 ? 26.352 18.006 -35.764 1.00 44.88 247 GLU A N 1
ATOM 1557 C CA . GLU A 1 247 ? 27.557 18.332 -36.560 1.00 44.88 247 GLU A CA 1
ATOM 1558 C C . GLU A 1 247 ? 28.831 17.589 -36.127 1.00 44.88 247 GLU A C 1
ATOM 1560 O O . GLU A 1 247 ? 29.088 17.498 -34.909 1.00 44.88 247 GLU A O 1
#

Organism: Neolamprologus brichardi (NCBI:txid32507)

Radius of gyration: 29.42 Å; chains: 1; bounding box: 78×30×86 Å

Secondary structure (DSSP, 8-state):
-----------EEE-SS--EEESS-EEESS-EEESSEEEESSEEEESSEEEESSEEEESSEEEESSEEEESSEEEESSEEEESSEEEESSEEEESSEEEESSEEEESSEEEESSEEEESS-EEESSEEEESSEEEESSEEEESSEEEESSEEEESSEEEESSEEEESSEEEESSEEEESSEEEESSEEEESS-EEESSEEEESSEEEESSEEEESSEEEESSEEEESS-EEESSEEEESS-EEE---

Foldseek 3Di:
DPDDPPPDQDDDEDDDEDADDDAHEFDYQYHTEYEAEYDYADEYEYAAEWEYAAYYDYAYAFDYQHEFEYQDEFHYAHETAYAHEWDYQDETHYEDHTEYADEYEYAAHTEYAHEYEYAYEEEYAAEYEYAYEYEYEHDYEYADHYEYAEHYEYAAEEEYAYEYEYEHEYEYAYEYEYAYEYEYAEEYEYADEYDYAYDYEYAYEEEYAYDAEYAEHYEYAYAAEYAEEYEYAAHYHYPYHYDYPHD

Sequence (247 aa):
MTANLYFTMLKITCGHPESFVGSCEAVGSCEAVGSGEALGSSEVVGSGEVVGSSEAVGSGVVVSSGEAVGSGEAVGSGEAVGSGKVVSSGEAVGSDEVDGSGEAVGSGEVVSSGEAVGSGEVVSSGEAVGSGEVVGSGEVVSSDEVDGSGETVGSGEAVGSGEVDGSGEVDGSGEVDGSGEAVASGEAVASGEVDGSGEVDGSGEVDGSGEAVGSGEVDGSGEAVGSGEVDGSSEAVGSGEVDGSGE